Protein AF-A0AA37S013-F1 (afdb_monomer)

Radius of gyration: 41.58 Å; Cα contacts (8 Å, |Δi|>4): 153; chains: 1; bounding box: 113×50×111 Å

Foldseek 3Di:
DDDDDDDDDDDDDDDDDDDPPPPPDPDPDPPCDVVNVVVVVVVVVVVVVVVVVVVVVVVVVVVVVVCVVVVLDQLADDLVLVLQLVLQLLVDLDQLLVSLVVSCVVVVHDPVSSVSQQQAQHDLVSVVVSLVVCVVVVPPSSVLLVVVVVDDSVVLNPDRGSNSNSNSSSVSSVVSVVVVVVVVVVVVVVVVVVVVVVVVVVVVVLVVCCVPPALLVPLLSCCVVPVVDDLVNSCVVSVHDSVSSCVSNVPD

Sequence (252 aa):
MDMDMDMDMDMDMDMDMDMDMDMDMDMEEPIISHDMQLKKQFTELNNLKKQRAAVLANIRILQKEKADKEGLTRQSLSDEQLYYLISLALNEPAPATKILRACANEFQQDESWCNKVIRFSPLNEQVTRVFHKLEADSNPHLIGLLKNRLFSKQRLLACSDYRSFLNLLKKWLQLLAMVTQKDADLESLHLLNVELKEELNRKSSCLLMIKQGEPKTHAALLKKEIPSMTYKAISKAVGLSRQTVAKHIDKA

Nearest PDB structures (foldseek):
  3hug-assembly4_M  TM=5.121E-01  e=2.262E+00  Mycobacterium tuberculosis H37Rv
  8z6g-assembly3_F  TM=2.648E-01  e=6.096E-01  Pseudomonas aeruginosa
  8z6g-assembly1_B  TM=2.551E-01  e=1.437E+00  Pseudomonas aeruginosa
  7lq4-assembly1_A  TM=1.960E-01  e=1.671E+00  Rubrobacter radiotolerans
  6dg6-assembly4_D  TM=2.824E-01  e=8.391E+00  synthetic construct

Secondary structure (DSSP, 8-state):
---------------------------------HHHHHHHHHHHHHHHHHHHHHHHHHHHHHHHHHHHHTT----PPPHHHHHHHHHHHHH----HHHHHHHHHHHTT--HHHHHHHTTSPPPHHHHHHHHHHHHHTT-HHHHHHHHTT---HHHHHT-SSHHHHHHHHHHHHHHHHHHHHHHHHHHHHHHHHHHHHHHHHHHHHHHHHHHHS-HHHHHHHHHHH-TT--HHHHHHHHT--HHHHHHHHTT-

Organism: NCBI:txid1315271

Structure (mmCIF, N/CA/C/O backbone):
data_AF-A0AA37S013-F1
#
_entry.id   AF-A0AA37S013-F1
#
loop_
_atom_site.group_PDB
_atom_site.id
_atom_site.type_symbol
_atom_site.label_atom_id
_atom_site.label_alt_id
_atom_site.label_comp_id
_atom_site.label_asym_id
_atom_site.label_entity_id
_atom_site.label_seq_id
_atom_site.pdbx_PDB_ins_code
_atom_site.Cartn_x
_atom_site.Cartn_y
_atom_site.Cartn_z
_atom_site.occupancy
_atom_site.B_iso_or_equiv
_atom_site.auth_seq_id
_atom_site.auth_comp_id
_atom_site.auth_asym_id
_atom_site.auth_atom_id
_atom_site.pdbx_PDB_model_num
ATOM 1 N N . MET A 1 1 ? -38.947 32.508 50.570 1.00 44.75 1 MET A N 1
ATOM 2 C CA . MET A 1 1 ? -39.918 33.503 50.080 1.00 44.75 1 MET A CA 1
ATOM 3 C C . MET A 1 1 ? -40.170 33.171 48.634 1.00 44.75 1 MET A C 1
ATOM 5 O O . MET A 1 1 ? -39.261 32.621 48.022 1.00 44.75 1 MET A O 1
ATOM 9 N N . ASP A 1 2 ? -41.383 33.475 48.186 1.00 41.16 2 ASP A N 1
ATOM 10 C CA . ASP A 1 2 ? -41.903 33.290 46.829 1.00 41.16 2 ASP A CA 1
ATOM 11 C C . ASP A 1 2 ? -42.089 31.790 46.467 1.00 41.16 2 ASP A C 1
ATOM 13 O O . ASP A 1 2 ? -41.201 30.978 46.723 1.00 41.16 2 ASP A O 1
ATOM 17 N N . MET A 1 3 ? -43.272 31.274 46.101 1.00 46.19 3 MET A N 1
ATOM 18 C CA . MET A 1 3 ? -44.387 31.753 45.248 1.00 46.19 3 MET A CA 1
ATOM 19 C C . MET A 1 3 ? -44.026 31.843 43.761 1.00 46.19 3 MET A C 1
ATOM 21 O O . MET A 1 3 ? -42.942 32.326 43.450 1.00 46.19 3 MET A O 1
ATOM 25 N N . ASP A 1 4 ? -44.865 31.507 42.773 1.00 46.03 4 ASP A N 1
ATOM 26 C CA . ASP A 1 4 ? -46.036 30.599 42.594 1.00 46.03 4 ASP A CA 1
ATOM 27 C C . ASP A 1 4 ? -46.126 30.376 41.035 1.00 46.03 4 ASP A C 1
ATOM 29 O O . ASP A 1 4 ? -45.210 30.815 40.335 1.00 46.03 4 ASP A O 1
ATOM 33 N N . MET A 1 5 ? -47.072 29.729 40.331 1.00 51.62 5 MET A N 1
ATOM 34 C CA . MET A 1 5 ? -48.418 29.154 40.549 1.00 51.62 5 MET A CA 1
ATOM 35 C C . MET A 1 5 ? -48.587 27.896 39.657 1.00 51.62 5 MET A C 1
ATOM 37 O O . MET A 1 5 ? -47.806 27.697 38.724 1.00 51.62 5 MET A O 1
ATOM 41 N N . ASP A 1 6 ? -49.643 27.106 39.875 1.00 49.34 6 ASP A N 1
ATOM 42 C CA . ASP A 1 6 ? -50.155 26.109 38.918 1.00 49.34 6 ASP A CA 1
ATOM 43 C C . ASP A 1 6 ? -50.819 26.757 37.680 1.00 49.34 6 ASP A C 1
ATOM 45 O O . ASP A 1 6 ? -51.246 27.912 37.735 1.00 49.34 6 ASP A O 1
ATOM 49 N N . MET A 1 7 ? -51.000 25.988 36.596 1.00 55.12 7 MET A N 1
ATOM 50 C CA . MET A 1 7 ? -52.128 26.152 35.660 1.00 55.12 7 MET A CA 1
ATOM 51 C C . MET A 1 7 ? -52.539 24.801 35.054 1.00 55.12 7 MET A C 1
ATOM 53 O O . MET A 1 7 ? -51.709 24.090 34.488 1.00 55.12 7 MET A O 1
ATOM 57 N N . ASP A 1 8 ? -53.831 24.490 35.174 1.00 44.78 8 ASP A N 1
ATOM 58 C CA . ASP A 1 8 ? -54.518 23.345 34.564 1.00 44.78 8 ASP A CA 1
ATOM 59 C C . ASP A 1 8 ? -54.974 23.652 33.111 1.00 44.78 8 ASP A C 1
ATOM 61 O O . ASP A 1 8 ? -54.500 24.603 32.489 1.00 44.78 8 ASP A O 1
ATOM 65 N N . MET A 1 9 ? -55.976 22.892 32.640 1.00 53.84 9 MET A N 1
ATOM 66 C CA . MET A 1 9 ? -56.823 23.088 31.448 1.00 53.84 9 MET A CA 1
ATOM 67 C C . MET A 1 9 ? -56.279 22.572 30.094 1.00 53.84 9 MET A C 1
ATOM 69 O O . MET A 1 9 ? -55.154 22.867 29.704 1.00 53.84 9 MET A O 1
ATOM 73 N N . ASP A 1 10 ? -57.064 21.842 29.288 1.00 45.28 10 ASP A N 1
ATOM 74 C CA . ASP A 1 10 ? -58.270 21.058 29.628 1.00 45.28 10 ASP A CA 1
ATOM 75 C C . ASP A 1 10 ? -58.579 19.986 28.547 1.00 45.28 10 ASP A C 1
ATOM 77 O O . ASP A 1 10 ? -57.702 19.631 27.757 1.00 45.28 10 ASP A O 1
ATOM 81 N N . MET A 1 11 ? -59.815 19.472 28.571 1.00 51.28 11 MET A N 1
ATOM 82 C CA . MET A 1 11 ? -60.538 18.627 27.594 1.00 51.28 11 MET A CA 1
ATOM 83 C C . MET A 1 11 ? -60.271 18.969 26.096 1.00 51.28 11 MET A C 1
ATOM 85 O O . MET A 1 11 ? -59.725 20.013 25.763 1.00 51.28 11 MET A O 1
ATOM 89 N N . ASP A 1 12 ? -60.552 18.090 25.127 1.00 46.88 12 ASP A N 1
ATOM 90 C CA . ASP A 1 12 ? -61.921 17.676 24.768 1.00 46.88 12 ASP A CA 1
ATOM 91 C C . ASP A 1 12 ? -62.113 16.174 24.480 1.00 46.88 12 ASP A C 1
ATOM 93 O O . ASP A 1 12 ? -61.206 15.460 24.044 1.00 46.88 12 ASP A O 1
ATOM 97 N N . MET A 1 13 ? -63.350 15.709 24.698 1.00 54.16 13 MET A N 1
ATOM 98 C CA . MET A 1 13 ? -63.896 14.513 24.049 1.00 54.16 13 MET A CA 1
ATOM 99 C C . MET A 1 13 ? -64.674 14.945 22.806 1.00 54.16 13 MET A C 1
ATOM 101 O O . MET A 1 13 ? -65.490 15.853 22.916 1.00 54.16 13 MET A O 1
ATOM 105 N N . ASP A 1 14 ? -64.567 14.187 21.717 1.00 48.34 14 ASP A N 1
ATOM 106 C CA . ASP A 1 14 ? -65.647 14.083 20.734 1.00 48.34 14 ASP A CA 1
ATOM 107 C C . ASP A 1 14 ? -66.009 12.604 20.551 1.00 48.34 14 ASP A C 1
ATOM 109 O O . ASP A 1 14 ? -65.152 11.764 20.261 1.00 48.34 14 ASP A O 1
ATOM 113 N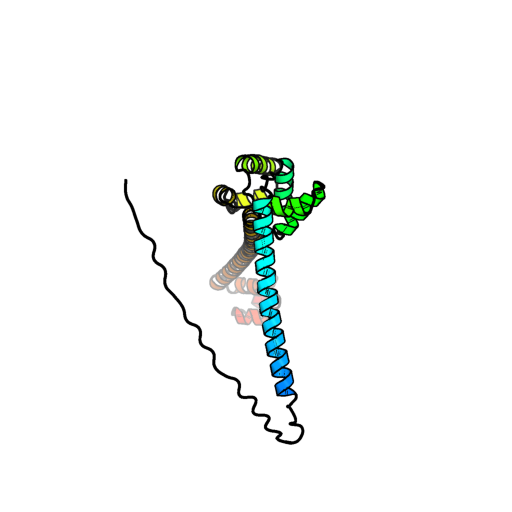 N . MET A 1 15 ? -67.290 12.287 20.754 1.00 54.53 15 MET A N 1
ATOM 114 C CA . MET A 1 15 ? -67.907 11.046 20.290 1.00 54.53 15 MET A CA 1
ATOM 115 C C . MET A 1 15 ? -68.761 11.376 19.068 1.00 54.53 15 MET A C 1
ATOM 117 O O . MET A 1 15 ? -69.756 12.079 19.209 1.00 54.53 15 MET A O 1
ATOM 121 N N . ASP A 1 16 ? -68.444 10.780 17.924 1.00 46.91 16 ASP A N 1
ATOM 122 C CA . ASP A 1 16 ? -69.399 10.555 16.837 1.00 46.91 16 ASP A CA 1
ATOM 123 C C . ASP A 1 16 ? -69.272 9.068 16.461 1.00 46.91 16 ASP A C 1
ATOM 125 O O . ASP A 1 16 ? -68.191 8.607 16.095 1.00 46.91 16 ASP A O 1
ATOM 129 N N . MET A 1 17 ? -70.247 8.233 16.833 1.00 51.69 17 MET A N 1
ATOM 130 C CA . MET A 1 17 ? -71.557 8.041 16.179 1.00 51.69 17 MET A CA 1
ATOM 131 C C . MET A 1 17 ? -71.448 7.009 15.056 1.00 51.69 17 MET A C 1
ATOM 133 O O . MET A 1 17 ? -70.937 7.283 13.970 1.00 51.69 17 MET A O 1
ATOM 137 N N . ASP A 1 18 ? -71.954 5.812 15.340 1.00 49.19 18 ASP A N 1
ATOM 138 C CA . ASP A 1 18 ? -71.942 4.683 14.419 1.00 49.19 18 ASP A CA 1
ATOM 139 C C . ASP A 1 18 ? -72.878 4.921 13.220 1.00 49.19 18 ASP A C 1
ATOM 141 O O . ASP A 1 18 ? -74.002 5.410 13.362 1.00 49.19 18 ASP A O 1
ATOM 145 N N . MET A 1 19 ? -72.446 4.493 12.033 1.00 49.50 19 MET A N 1
ATOM 146 C CA . MET A 1 19 ? -73.349 4.178 10.924 1.00 49.50 19 MET A CA 1
ATOM 147 C C . MET A 1 19 ? -72.938 2.853 10.289 1.00 49.50 19 MET A C 1
ATOM 149 O O . MET A 1 19 ? -72.320 2.816 9.223 1.00 49.50 19 MET A O 1
ATOM 153 N N . ASP A 1 20 ? -73.355 1.767 10.936 1.00 49.12 20 ASP A N 1
ATOM 154 C CA . ASP A 1 20 ? -73.472 0.456 10.304 1.00 49.12 20 ASP A CA 1
ATOM 155 C C . ASP A 1 20 ? -74.572 0.525 9.228 1.00 49.12 20 ASP A C 1
ATOM 157 O O . ASP A 1 20 ? -75.743 0.216 9.457 1.00 49.12 20 ASP A O 1
ATOM 161 N N . MET A 1 21 ? -74.208 1.000 8.034 1.00 51.25 21 MET A N 1
ATOM 162 C CA . MET A 1 21 ? -75.014 0.791 6.834 1.00 51.25 21 MET A CA 1
ATOM 163 C C . MET A 1 21 ? -74.667 -0.567 6.231 1.00 51.25 21 MET A C 1
ATOM 165 O O . MET A 1 21 ? -73.853 -0.654 5.308 1.00 51.25 21 MET A O 1
ATOM 169 N N . ASP A 1 22 ? -75.349 -1.602 6.721 1.00 52.09 22 ASP A N 1
ATOM 170 C CA . ASP A 1 22 ? -75.443 -2.911 6.072 1.00 52.09 22 ASP A CA 1
ATOM 171 C C . ASP A 1 22 ? -76.181 -2.775 4.725 1.00 52.09 22 ASP A C 1
ATOM 173 O O . ASP A 1 22 ? -77.366 -3.075 4.574 1.00 52.09 22 ASP A O 1
ATOM 177 N N . MET A 1 23 ? -75.472 -2.262 3.717 1.00 50.81 23 MET A N 1
ATOM 178 C CA . MET A 1 23 ? -75.874 -2.384 2.323 1.00 50.81 23 MET A CA 1
ATOM 179 C C . MET A 1 23 ? -75.434 -3.747 1.799 1.00 50.81 23 MET A C 1
ATOM 181 O O . MET A 1 23 ? -74.358 -3.874 1.211 1.00 50.81 23 MET A O 1
ATOM 185 N N . ASP A 1 24 ? -76.314 -4.737 1.963 1.00 50.72 24 ASP A N 1
ATOM 186 C CA . ASP A 1 24 ? -76.284 -6.004 1.226 1.00 50.72 24 ASP A CA 1
ATOM 187 C C . ASP A 1 24 ? -76.437 -5.735 -0.283 1.00 50.72 24 ASP A C 1
ATOM 189 O O . ASP A 1 24 ? -77.510 -5.848 -0.880 1.00 50.72 24 ASP A O 1
ATOM 193 N N . MET A 1 25 ? -75.337 -5.341 -0.921 1.00 46.91 25 MET A N 1
ATOM 194 C CA . MET A 1 25 ? -75.183 -5.421 -2.365 1.00 46.91 25 MET A CA 1
ATOM 195 C C . MET A 1 25 ? -74.600 -6.788 -2.714 1.00 46.91 25 MET A C 1
ATOM 197 O O . MET A 1 25 ? -73.381 -6.967 -2.721 1.00 46.91 25 MET A O 1
ATOM 201 N N . ASP A 1 26 ? -75.490 -7.718 -3.073 1.00 54.34 26 ASP A N 1
ATOM 202 C CA . ASP A 1 26 ? -75.184 -8.927 -3.850 1.00 54.34 26 ASP A CA 1
ATOM 203 C C . ASP A 1 26 ? -74.607 -8.525 -5.223 1.00 54.34 26 ASP A C 1
ATOM 205 O O . ASP A 1 26 ? -75.275 -8.529 -6.258 1.00 54.34 26 ASP A O 1
ATOM 209 N N . MET A 1 27 ? -73.341 -8.115 -5.219 1.00 50.56 27 MET A N 1
ATOM 210 C CA . MET A 1 27 ? -72.567 -7.702 -6.383 1.00 50.56 27 MET A CA 1
ATOM 211 C C . MET A 1 27 ? -71.445 -8.716 -6.584 1.00 50.56 27 MET A C 1
ATOM 213 O O . MET A 1 27 ? -70.444 -8.695 -5.870 1.00 50.56 27 MET A O 1
ATOM 217 N N . GLU A 1 28 ? -71.697 -9.609 -7.547 1.00 44.59 28 GLU A N 1
ATOM 218 C CA . GLU A 1 28 ? -70.831 -10.624 -8.167 1.00 44.59 28 GLU A CA 1
ATOM 219 C C . GLU A 1 28 ? -69.347 -10.558 -7.772 1.00 44.59 28 GLU A C 1
ATOM 221 O O . GLU A 1 28 ? -68.731 -9.508 -7.955 1.00 44.59 28 GLU A O 1
ATOM 226 N N . GLU A 1 29 ? -68.769 -11.691 -7.323 1.00 48.50 29 GLU A N 1
ATOM 227 C CA . GLU A 1 29 ? -67.353 -11.830 -6.928 1.00 48.50 29 GLU A CA 1
ATOM 228 C C . GLU A 1 29 ? -66.440 -10.939 -7.788 1.00 48.50 29 GLU A C 1
ATOM 230 O O . GLU A 1 29 ? -66.125 -11.295 -8.933 1.00 48.50 29 GLU A O 1
ATOM 235 N N . PRO A 1 30 ? -65.994 -9.772 -7.280 1.00 50.34 30 PRO A N 1
ATOM 236 C CA . PRO A 1 30 ? -65.183 -8.898 -8.092 1.00 50.34 30 PRO A CA 1
ATOM 237 C C . PRO A 1 30 ? -63.888 -9.648 -8.345 1.00 50.34 30 PRO A C 1
ATOM 239 O O . PRO A 1 30 ? -63.207 -10.054 -7.401 1.00 50.34 30 PRO A O 1
ATOM 242 N N . ILE A 1 31 ? -63.528 -9.825 -9.618 1.00 54.28 31 ILE A N 1
ATOM 243 C CA . ILE A 1 31 ? -62.226 -10.368 -9.997 1.00 54.28 31 ILE A CA 1
ATOM 244 C C . ILE A 1 31 ? -61.187 -9.331 -9.560 1.00 54.28 31 ILE A C 1
ATOM 246 O O . ILE A 1 31 ? -60.784 -8.458 -10.333 1.00 54.28 31 ILE A O 1
ATOM 250 N N . ILE A 1 32 ? -60.779 -9.402 -8.285 1.00 51.81 32 ILE A N 1
ATOM 251 C CA . ILE A 1 32 ? -59.710 -8.599 -7.704 1.00 51.81 32 ILE A CA 1
ATOM 252 C C . ILE A 1 32 ? -58.470 -9.017 -8.474 1.00 51.81 32 ILE A C 1
ATOM 254 O O . ILE A 1 32 ? -57.862 -10.051 -8.180 1.00 51.81 32 ILE A O 1
ATOM 258 N N . SER A 1 33 ? -58.156 -8.248 -9.518 1.00 63.81 33 SER A N 1
ATOM 259 C CA . SER A 1 33 ? -57.130 -8.629 -10.477 1.00 63.81 33 SER A CA 1
ATOM 260 C C . SER A 1 33 ? -55.855 -8.964 -9.718 1.00 63.81 33 SER A C 1
ATOM 262 O O . SER A 1 33 ? -55.522 -8.304 -8.728 1.00 63.81 33 SER A O 1
ATOM 264 N N . HIS A 1 34 ? -55.156 -10.025 -10.125 1.00 62.62 34 HIS A N 1
ATOM 265 C CA . HIS A 1 34 ? -53.995 -10.484 -9.363 1.00 62.62 34 HIS A CA 1
ATOM 266 C C . HIS A 1 34 ? -52.949 -9.364 -9.210 1.00 62.62 34 HIS A C 1
ATOM 268 O O . HIS A 1 34 ? -52.321 -9.271 -8.164 1.00 62.62 34 HIS A O 1
ATOM 274 N N . ASP A 1 35 ? -52.876 -8.418 -10.153 1.00 69.44 35 ASP A N 1
ATOM 275 C CA . ASP A 1 35 ? -52.152 -7.145 -10.030 1.00 69.44 35 ASP A CA 1
ATOM 276 C C . ASP A 1 35 ? -52.498 -6.318 -8.779 1.00 69.44 35 ASP A C 1
ATOM 278 O O . ASP A 1 35 ? -51.609 -5.716 -8.179 1.00 69.44 35 ASP A O 1
ATOM 282 N N . MET A 1 36 ? -53.768 -6.237 -8.375 1.00 72.56 36 MET A N 1
ATOM 283 C CA . MET A 1 36 ? -54.195 -5.513 -7.172 1.00 72.56 36 MET A CA 1
ATOM 284 C C . MET A 1 36 ? -53.757 -6.233 -5.891 1.00 72.56 36 MET A C 1
ATOM 286 O O . MET A 1 36 ? -53.281 -5.582 -4.957 1.00 72.56 36 MET A O 1
ATOM 290 N N . GLN A 1 37 ? -53.856 -7.565 -5.857 1.00 77.75 37 GLN A N 1
ATOM 291 C CA . GLN A 1 37 ? -53.361 -8.373 -4.735 1.00 77.75 37 GLN A CA 1
ATOM 292 C C . GLN A 1 37 ? -51.825 -8.331 -4.654 1.00 77.75 37 GLN A C 1
ATOM 294 O O . GLN A 1 37 ? -51.274 -8.061 -3.588 1.00 77.75 37 GLN A O 1
ATOM 299 N N . LEU A 1 38 ? -51.131 -8.472 -5.787 1.00 75.19 38 LEU A N 1
ATOM 300 C CA . LEU A 1 38 ? -49.677 -8.331 -5.905 1.00 75.19 38 LEU A CA 1
ATOM 301 C C . LEU A 1 38 ? -49.208 -6.934 -5.479 1.00 75.19 38 LEU A C 1
ATOM 303 O O . LEU A 1 38 ? -48.220 -6.824 -4.758 1.00 75.19 38 LEU A O 1
ATOM 307 N N . LYS A 1 39 ? -49.918 -5.859 -5.854 1.00 81.88 39 LYS A N 1
ATOM 308 C CA . LYS A 1 39 ? -49.609 -4.493 -5.392 1.00 81.88 39 LYS A CA 1
ATOM 309 C C . LYS A 1 39 ? -49.736 -4.359 -3.873 1.00 81.88 39 LYS A C 1
ATOM 311 O O . LYS A 1 39 ? -48.826 -3.791 -3.272 1.00 81.88 39 LYS A O 1
ATOM 316 N N . LYS A 1 40 ? -50.793 -4.909 -3.253 1.00 84.19 40 LYS A N 1
ATOM 317 C CA . LYS A 1 40 ? -50.935 -4.955 -1.782 1.00 84.19 40 LYS A CA 1
ATOM 318 C C . LYS A 1 40 ? -49.778 -5.728 -1.131 1.00 84.19 40 LYS A C 1
ATOM 320 O O . LYS A 1 40 ? -49.093 -5.186 -0.270 1.00 84.19 40 LYS A O 1
ATOM 325 N N . GLN A 1 41 ? -49.464 -6.927 -1.619 1.00 84.31 41 GLN A N 1
ATOM 326 C CA . GLN A 1 41 ? -48.334 -7.714 -1.109 1.00 84.31 41 GLN A CA 1
ATOM 327 C C . GLN A 1 41 ? -46.989 -6.984 -1.270 1.00 84.31 41 GLN A C 1
ATOM 329 O O . GLN A 1 41 ? -46.156 -7.006 -0.365 1.00 84.31 41 GLN A O 1
ATOM 334 N N . PHE A 1 42 ? -46.754 -6.277 -2.382 1.00 83.81 42 PHE A N 1
ATOM 335 C CA . PHE A 1 42 ? -45.537 -5.481 -2.571 1.00 83.81 42 PHE A CA 1
ATOM 336 C C . PHE A 1 42 ? -45.453 -4.270 -1.628 1.00 83.81 42 PHE A C 1
ATOM 338 O O . PHE A 1 42 ? -44.348 -3.936 -1.180 1.00 83.81 42 PHE A O 1
ATOM 345 N N . THR A 1 43 ? -46.568 -3.605 -1.298 1.00 84.62 43 THR A N 1
ATOM 346 C CA . THR A 1 43 ? -46.561 -2.518 -0.303 1.00 84.62 43 THR A CA 1
ATOM 347 C C . THR A 1 43 ? -46.335 -3.051 1.111 1.00 84.62 43 THR A C 1
ATOM 349 O O . THR A 1 43 ? -45.509 -2.486 1.830 1.00 84.62 43 THR A O 1
ATOM 352 N N . GLU A 1 44 ? -46.940 -4.182 1.481 1.00 89.00 44 GLU A N 1
ATOM 353 C CA . GLU A 1 44 ? -46.669 -4.888 2.743 1.00 89.00 44 GLU A CA 1
ATOM 354 C C . GLU A 1 44 ? -45.200 -5.309 2.859 1.00 89.00 44 GLU A C 1
ATOM 356 O O . GLU A 1 44 ? -44.536 -4.971 3.836 1.00 89.00 44 GLU A O 1
ATOM 361 N N . LEU A 1 45 ? -44.639 -5.957 1.836 1.00 87.56 45 LEU A N 1
ATOM 362 C CA . LEU A 1 45 ? -43.244 -6.414 1.814 1.00 87.56 45 LEU A CA 1
ATOM 363 C C . LEU A 1 45 ? -42.261 -5.227 1.909 1.00 87.56 45 LEU A C 1
ATOM 365 O O . LEU A 1 45 ? -41.220 -5.314 2.566 1.00 87.56 45 LEU A O 1
ATOM 369 N N . ASN A 1 46 ? -42.599 -4.073 1.326 1.00 86.12 46 ASN A N 1
ATOM 370 C CA . ASN A 1 46 ? -41.823 -2.841 1.495 1.00 86.12 46 ASN A CA 1
ATOM 371 C C . ASN A 1 46 ? -41.984 -2.206 2.889 1.00 86.12 46 ASN A C 1
ATOM 373 O O . ASN A 1 46 ? -41.004 -1.685 3.429 1.00 86.12 46 ASN A O 1
ATOM 377 N N . ASN A 1 47 ? -43.158 -2.294 3.516 1.00 89.38 47 ASN A N 1
ATOM 378 C CA . ASN A 1 47 ? -43.361 -1.853 4.897 1.00 89.38 47 ASN A CA 1
ATOM 379 C C . ASN A 1 47 ? -42.640 -2.771 5.901 1.00 89.38 47 ASN A C 1
ATOM 381 O O . ASN A 1 47 ? -41.935 -2.267 6.774 1.00 89.38 47 ASN A O 1
ATOM 385 N N . LEU A 1 48 ? -42.672 -4.091 5.706 1.00 88.00 48 LEU A N 1
ATOM 386 C CA . LEU A 1 48 ? -41.887 -5.073 6.464 1.00 88.00 48 LEU A CA 1
ATOM 387 C C . LEU A 1 48 ? -40.374 -4.829 6.322 1.00 88.00 48 LEU A C 1
ATOM 389 O O . LEU A 1 48 ? -39.636 -4.917 7.304 1.00 88.00 48 LEU A O 1
ATOM 393 N N . LYS A 1 49 ? -39.883 -4.440 5.133 1.00 87.12 49 LYS A N 1
ATOM 394 C CA . LYS A 1 49 ? -38.483 -4.003 4.946 1.00 87.12 49 LYS A CA 1
ATOM 395 C C . LYS A 1 49 ? -38.150 -2.745 5.761 1.00 87.12 49 LYS A C 1
ATOM 397 O O . LYS A 1 49 ? -37.089 -2.712 6.385 1.00 87.12 49 LYS A O 1
ATOM 402 N N . LYS A 1 50 ? -39.035 -1.737 5.791 1.00 86.06 50 LYS A N 1
ATOM 403 C CA . LYS A 1 50 ? -38.865 -0.526 6.624 1.00 86.06 50 LYS A CA 1
ATOM 404 C C . LYS A 1 50 ? -38.862 -0.869 8.118 1.00 86.06 50 LYS A C 1
ATOM 406 O O . LYS A 1 50 ? -37.945 -0.462 8.826 1.00 86.06 50 LYS A O 1
ATOM 411 N N . GLN A 1 51 ? -39.823 -1.670 8.580 1.00 87.12 51 GLN A N 1
ATOM 412 C CA . GLN A 1 51 ? -39.905 -2.143 9.966 1.00 87.12 51 GLN A CA 1
ATOM 413 C C . GLN A 1 51 ? -38.651 -2.933 10.362 1.00 87.12 51 GLN A C 1
ATOM 415 O O . GLN A 1 51 ? -38.038 -2.632 11.382 1.00 87.12 51 GLN A O 1
ATOM 420 N N . ARG A 1 52 ? -38.181 -3.867 9.522 1.00 89.50 52 ARG A N 1
ATOM 421 C CA . ARG A 1 52 ? -36.918 -4.595 9.739 1.00 89.50 52 ARG A CA 1
ATOM 422 C C . ARG A 1 52 ? -35.718 -3.650 9.855 1.00 89.50 52 ARG A C 1
ATOM 424 O O . ARG A 1 52 ? -34.852 -3.879 10.697 1.00 89.50 52 ARG A O 1
ATOM 431 N N . ALA A 1 53 ? -35.648 -2.599 9.036 1.00 82.38 53 ALA A N 1
ATOM 432 C CA . ALA A 1 53 ? -34.580 -1.604 9.122 1.00 82.38 53 ALA A CA 1
ATOM 433 C C . ALA A 1 53 ? -34.641 -0.799 10.436 1.00 82.38 53 ALA A C 1
ATOM 435 O O . ALA A 1 53 ? -33.602 -0.606 11.068 1.00 82.38 53 ALA A O 1
ATOM 436 N N . ALA A 1 54 ? -35.839 -0.406 10.882 1.00 84.00 54 ALA A N 1
ATOM 437 C CA . ALA A 1 54 ? -36.051 0.265 12.166 1.00 84.00 54 ALA A CA 1
ATOM 438 C C . ALA A 1 54 ? -35.701 -0.642 13.362 1.00 84.00 54 ALA A C 1
ATOM 440 O O . ALA A 1 54 ? -34.948 -0.235 14.241 1.00 84.00 54 ALA A O 1
ATOM 441 N N . VAL A 1 55 ? -36.134 -1.907 13.358 1.00 85.88 55 VAL A N 1
ATOM 442 C CA . VAL A 1 55 ? -35.770 -2.899 14.387 1.00 85.88 55 VAL A CA 1
ATOM 443 C C . VAL A 1 55 ? -34.252 -3.109 14.441 1.00 85.88 55 VAL A C 1
ATOM 445 O O . VAL A 1 55 ? -33.673 -3.121 15.524 1.00 85.88 55 VAL A O 1
ATOM 448 N N . LEU A 1 56 ? -33.569 -3.191 13.293 1.00 82.12 56 LEU A N 1
ATOM 449 C CA . LEU A 1 56 ? -32.102 -3.278 13.243 1.00 82.12 56 LEU A CA 1
ATOM 450 C C . LEU A 1 56 ? -31.395 -2.001 13.731 1.00 82.12 56 LEU A C 1
ATOM 452 O O . LEU A 1 56 ? -30.268 -2.091 14.219 1.00 82.12 56 LEU A O 1
ATOM 456 N N . ALA A 1 57 ? -32.021 -0.826 13.622 1.00 78.75 57 ALA A N 1
ATOM 457 C CA . ALA A 1 57 ? -31.521 0.403 14.236 1.00 78.75 57 ALA A CA 1
ATOM 458 C C . ALA A 1 57 ? -31.714 0.376 15.763 1.00 78.75 57 ALA A C 1
ATOM 460 O O . ALA A 1 57 ? -30.752 0.590 16.498 1.00 78.75 57 ALA A O 1
ATOM 461 N N . ASN A 1 58 ? -32.904 0.002 16.239 1.00 82.88 58 ASN A N 1
ATOM 462 C CA . ASN A 1 58 ? -33.220 -0.095 17.666 1.00 82.88 58 ASN A CA 1
ATOM 463 C C . ASN A 1 58 ? -32.341 -1.136 18.378 1.00 82.88 58 ASN A C 1
ATOM 465 O O . ASN A 1 58 ? -31.829 -0.861 19.458 1.00 82.88 58 ASN A O 1
ATOM 469 N N . ILE A 1 59 ? -32.055 -2.282 17.748 1.00 81.25 59 ILE A N 1
ATOM 470 C CA . ILE A 1 59 ? -31.096 -3.274 18.266 1.00 81.25 59 ILE A CA 1
ATOM 471 C C . ILE A 1 59 ? -29.697 -2.661 18.440 1.00 81.25 59 ILE A C 1
ATOM 473 O O . ILE A 1 59 ? -29.048 -2.922 19.448 1.00 81.25 59 ILE A O 1
ATOM 477 N N . ARG A 1 60 ? -29.227 -1.815 17.511 1.00 73.81 60 ARG A N 1
ATOM 478 C CA . ARG A 1 60 ? -27.924 -1.130 17.644 1.00 73.81 60 ARG A CA 1
ATOM 479 C C . ARG A 1 60 ? -27.926 -0.085 18.760 1.00 73.81 60 ARG A C 1
ATOM 481 O O . ARG A 1 60 ? -26.909 0.066 19.428 1.00 73.81 60 ARG A O 1
ATOM 488 N N . ILE A 1 61 ? -29.043 0.617 18.961 1.00 73.50 61 ILE A N 1
ATOM 489 C CA . ILE A 1 61 ? -29.217 1.581 20.057 1.00 73.50 61 ILE A CA 1
ATOM 490 C C . ILE A 1 61 ? -29.199 0.840 21.399 1.00 73.50 61 ILE A C 1
ATOM 492 O O . ILE A 1 61 ? -28.367 1.151 22.244 1.00 73.50 61 ILE A O 1
ATOM 496 N N . LEU A 1 62 ? -29.986 -0.229 21.548 1.00 74.38 62 LEU A N 1
ATOM 497 C CA . LEU A 1 62 ? -30.000 -1.076 22.746 1.00 74.38 62 LEU A CA 1
ATOM 498 C C . LEU A 1 62 ? -28.644 -1.757 23.008 1.00 74.38 62 LEU A C 1
ATOM 500 O O . LEU A 1 62 ? -28.230 -1.868 24.156 1.00 74.38 62 LEU A O 1
ATOM 504 N N . GLN A 1 63 ? -27.904 -2.165 21.971 1.00 72.88 63 GLN A N 1
ATOM 505 C CA . GLN A 1 63 ? -26.525 -2.670 22.098 1.00 72.88 63 GLN A CA 1
ATOM 506 C C . GLN A 1 63 ? -25.505 -1.586 22.479 1.00 72.88 63 GLN A C 1
ATOM 508 O O . GLN A 1 63 ? -24.436 -1.912 23.002 1.00 72.88 63 GLN A O 1
ATOM 513 N N . LYS A 1 64 ? -25.797 -0.311 22.202 1.00 62.38 64 LYS A N 1
ATOM 514 C CA . LYS A 1 64 ? -24.996 0.817 22.678 1.00 62.38 64 LYS A CA 1
ATOM 515 C C . LYS A 1 64 ? -25.333 1.097 24.141 1.00 62.38 64 LYS A C 1
ATOM 517 O O . LYS A 1 64 ? -24.457 0.948 24.981 1.00 62.38 64 LYS A O 1
ATOM 522 N N . GLU A 1 65 ? -26.605 1.345 24.452 1.00 67.38 65 GLU A N 1
ATOM 523 C CA . GLU A 1 65 ? -27.085 1.571 25.819 1.00 67.38 65 GLU A CA 1
ATOM 524 C C . GLU A 1 65 ? -26.711 0.447 26.781 1.00 67.38 65 GLU A C 1
ATOM 526 O O . GLU A 1 65 ? -26.358 0.725 27.919 1.00 67.38 65 GLU A O 1
ATOM 531 N N . LYS A 1 66 ? -26.785 -0.820 26.354 1.00 68.25 66 LYS A N 1
ATOM 532 C CA . LYS A 1 66 ? -26.365 -1.950 27.185 1.00 68.25 66 LYS A CA 1
ATOM 533 C C . LYS A 1 66 ? -24.872 -1.878 27.502 1.00 68.25 66 LYS A C 1
ATOM 535 O O . LYS A 1 66 ? -24.510 -2.077 28.651 1.00 68.25 66 LYS A O 1
ATOM 540 N N . ALA A 1 67 ? -24.023 -1.549 26.530 1.00 58.94 67 ALA A N 1
ATOM 541 C CA . ALA A 1 67 ? -22.585 -1.407 26.759 1.00 58.94 67 ALA A CA 1
ATOM 542 C C . ALA A 1 67 ? -22.252 -0.165 27.615 1.00 58.94 67 ALA A C 1
ATOM 544 O O . ALA A 1 67 ? -21.337 -0.206 28.437 1.00 58.94 67 ALA A O 1
ATOM 545 N N . ASP A 1 68 ? -23.026 0.913 27.464 1.00 56.56 68 ASP A N 1
ATOM 546 C CA . ASP A 1 68 ? -22.924 2.118 28.290 1.00 56.56 68 ASP A CA 1
ATOM 547 C C . ASP A 1 68 ? -23.373 1.819 29.748 1.00 56.56 68 ASP A C 1
ATOM 549 O O . ASP A 1 68 ? -22.700 2.221 30.696 1.00 56.56 68 ASP A O 1
ATOM 553 N N . LYS A 1 69 ? -24.448 1.031 29.942 1.00 60.16 69 LYS A N 1
ATOM 554 C CA . LYS A 1 69 ? -24.980 0.568 31.247 1.00 60.16 69 LYS A CA 1
ATOM 555 C C . LYS A 1 69 ? -24.124 -0.516 31.920 1.00 60.16 69 LYS A C 1
ATOM 557 O O . LYS A 1 69 ? -24.062 -0.557 33.142 1.00 60.16 69 LYS A O 1
ATOM 562 N N . GLU A 1 70 ? -23.447 -1.371 31.152 1.00 58.34 70 GLU A N 1
ATOM 563 C CA . GLU A 1 70 ? -22.480 -2.367 31.652 1.00 58.34 70 GLU A CA 1
ATOM 564 C C . GLU A 1 70 ? -21.162 -1.731 32.137 1.00 58.34 70 GLU A C 1
ATOM 566 O O . GLU A 1 70 ? -20.277 -2.444 32.607 1.00 58.34 70 GLU A O 1
ATOM 571 N N . GLY A 1 71 ? -21.014 -0.403 32.039 1.00 50.50 71 GLY A N 1
ATOM 572 C CA . GLY A 1 71 ? -19.852 0.310 32.564 1.00 50.50 71 GLY A CA 1
ATOM 573 C C . GLY A 1 71 ? -18.565 -0.027 31.815 1.00 50.50 71 GLY A C 1
ATOM 574 O O . GLY A 1 71 ? -17.555 -0.291 32.460 1.00 50.50 71 GLY A O 1
ATOM 575 N N . LEU A 1 72 ? -18.626 -0.041 30.472 1.00 55.44 72 LEU A N 1
ATOM 576 C CA . LEU A 1 72 ? -17.555 -0.316 29.494 1.00 55.44 72 LEU A CA 1
ATOM 577 C C . LEU A 1 72 ? -16.111 -0.114 30.017 1.00 55.44 72 LEU A C 1
ATOM 579 O O . LEU A 1 72 ? -15.443 0.883 29.730 1.00 55.44 72 LEU A O 1
ATOM 583 N N . THR A 1 73 ? -15.588 -1.106 30.743 1.00 56.34 73 THR A N 1
ATOM 584 C CA . THR A 1 73 ? -14.211 -1.091 31.246 1.00 56.34 73 THR A CA 1
ATOM 585 C C . THR A 1 73 ? -13.258 -1.049 30.060 1.00 56.34 73 THR A C 1
ATOM 587 O O . THR A 1 73 ? -13.334 -1.913 29.180 1.00 56.34 73 THR A O 1
ATOM 590 N N . ARG A 1 74 ? -12.377 -0.039 30.014 1.00 60.00 74 ARG A N 1
ATOM 591 C CA . ARG A 1 74 ? -11.480 0.209 28.876 1.00 60.00 74 ARG A CA 1
ATOM 592 C C . ARG A 1 74 ? -10.508 -0.953 28.693 1.00 60.00 74 ARG A C 1
ATOM 594 O O . ARG A 1 74 ? -9.447 -0.989 29.308 1.00 60.00 74 ARG A O 1
ATOM 601 N N . GLN A 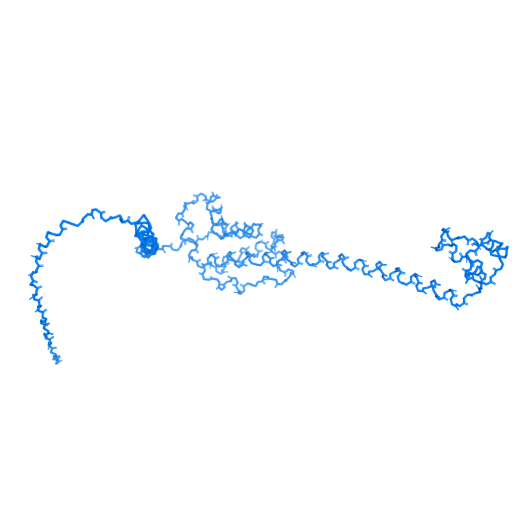1 75 ? -10.874 -1.885 27.821 1.00 69.50 75 GLN A N 1
ATOM 602 C CA . GLN A 1 75 ? -10.084 -3.073 27.528 1.00 69.50 75 GLN A CA 1
ATOM 603 C C . GLN A 1 75 ? -8.891 -2.669 26.650 1.00 69.50 75 GLN A C 1
ATOM 605 O O . GLN A 1 75 ? -9.000 -2.532 25.432 1.00 69.50 75 GLN A O 1
ATOM 610 N N . SER A 1 76 ? -7.773 -2.366 27.307 1.00 69.00 76 SER A N 1
ATOM 611 C CA . SER A 1 76 ? -6.502 -1.995 26.687 1.00 69.00 76 SER A CA 1
ATOM 612 C C . SER A 1 76 ? -5.777 -3.217 26.134 1.00 69.00 76 SER A C 1
ATOM 614 O O . SER A 1 76 ? -5.739 -4.258 26.788 1.00 69.00 76 SER A O 1
ATOM 616 N N . LEU A 1 77 ? -5.132 -3.062 24.979 1.00 84.12 77 LEU A N 1
ATOM 617 C CA . LEU A 1 77 ? -4.177 -4.047 24.475 1.00 84.12 77 LEU A CA 1
ATOM 618 C C . LEU A 1 77 ? -2.888 -4.025 25.306 1.00 84.12 77 LEU A C 1
ATOM 620 O O . LEU A 1 77 ? -2.446 -2.953 25.725 1.00 84.12 77 LEU A O 1
ATOM 624 N N . SER A 1 78 ? -2.241 -5.177 25.484 1.00 87.12 78 SER A N 1
ATOM 625 C CA . SER A 1 78 ? -0.823 -5.202 25.868 1.00 87.12 78 SER A CA 1
ATOM 626 C C . SER A 1 78 ? 0.054 -4.663 24.727 1.00 87.12 78 SER A C 1
ATOM 628 O O . SER A 1 78 ? -0.362 -4.645 23.564 1.00 87.12 78 SER A O 1
ATOM 630 N N . ASP A 1 79 ? 1.286 -4.243 25.027 1.00 87.44 79 ASP A N 1
ATOM 631 C CA . ASP A 1 79 ? 2.241 -3.814 23.991 1.00 87.44 79 ASP A CA 1
ATOM 632 C C . ASP A 1 79 ? 2.525 -4.950 22.976 1.00 87.44 79 ASP A C 1
ATOM 634 O O . ASP A 1 79 ? 2.735 -4.679 21.796 1.00 87.44 79 ASP A O 1
ATOM 638 N N . GLU A 1 80 ? 2.441 -6.218 23.396 1.00 90.62 80 GLU A N 1
ATOM 639 C CA . GLU A 1 80 ? 2.566 -7.404 22.531 1.00 90.62 80 GLU A CA 1
ATOM 640 C C . GLU A 1 80 ? 1.348 -7.599 21.617 1.00 90.62 80 GLU A C 1
ATOM 642 O O . GLU A 1 80 ? 1.503 -7.770 20.408 1.00 90.62 80 GLU A O 1
ATOM 647 N N . GLN A 1 81 ? 0.131 -7.503 22.165 1.00 91.19 81 GLN A N 1
ATOM 648 C CA . GLN A 1 81 ? -1.111 -7.565 21.387 1.00 91.19 81 GLN A CA 1
ATOM 649 C C . GLN A 1 81 ? -1.182 -6.426 20.366 1.00 91.19 81 GLN A C 1
ATOM 651 O O . GLN A 1 81 ? -1.605 -6.631 19.229 1.00 91.19 81 GLN A O 1
ATOM 656 N N . LEU A 1 82 ? -0.736 -5.226 20.748 1.00 91.81 82 LEU A N 1
ATOM 657 C CA . LEU A 1 82 ? -0.657 -4.069 19.862 1.00 91.81 82 LEU A CA 1
ATOM 658 C C . LEU A 1 82 ? 0.409 -4.255 18.770 1.00 91.81 82 LEU A C 1
ATOM 660 O O . LEU A 1 82 ? 0.153 -3.919 17.614 1.00 91.81 82 LEU A O 1
ATOM 664 N N . TYR A 1 83 ? 1.569 -4.823 19.109 1.00 93.38 83 TYR A N 1
ATOM 665 C CA . TYR A 1 83 ? 2.621 -5.175 18.152 1.00 93.38 83 TYR A CA 1
ATOM 666 C C . TYR A 1 83 ? 2.138 -6.204 17.126 1.00 93.38 83 TYR A C 1
ATOM 668 O O . TYR A 1 83 ? 2.280 -5.977 15.923 1.00 93.38 83 TYR A O 1
ATOM 676 N N . TYR A 1 84 ? 1.502 -7.288 17.570 1.00 93.94 84 TYR A N 1
ATOM 677 C CA . TYR A 1 84 ? 0.939 -8.308 16.685 1.00 93.94 84 TYR A CA 1
ATOM 678 C C . TYR A 1 84 ? -0.191 -7.735 15.813 1.00 93.94 84 TYR A C 1
ATOM 680 O O . TYR A 1 84 ? -0.196 -7.929 14.598 1.00 93.94 84 TYR A O 1
ATOM 688 N N . LEU A 1 85 ? -1.098 -6.940 16.396 1.00 93.56 85 LEU A N 1
ATOM 689 C CA . LEU A 1 85 ? -2.188 -6.285 15.667 1.00 93.56 85 LEU A CA 1
ATOM 690 C C . LEU A 1 85 ? -1.674 -5.350 14.560 1.00 93.56 85 LEU A C 1
ATOM 692 O O . LEU A 1 85 ? -2.208 -5.367 13.452 1.00 93.56 85 LEU A O 1
ATOM 696 N N . ILE A 1 86 ? -0.648 -4.539 14.842 1.00 93.00 86 ILE A N 1
ATOM 697 C CA . ILE A 1 86 ? -0.047 -3.639 13.848 1.00 93.00 86 ILE A CA 1
ATOM 698 C C . ILE A 1 86 ? 0.748 -4.437 12.806 1.00 93.00 86 ILE A C 1
ATOM 700 O O . ILE A 1 86 ? 0.652 -4.125 11.623 1.00 93.00 86 ILE A O 1
ATOM 704 N N . SER A 1 87 ? 1.453 -5.500 13.205 1.00 92.75 87 SER A N 1
ATOM 705 C CA . SER A 1 87 ? 2.155 -6.404 12.280 1.00 92.75 87 SER A CA 1
ATOM 706 C C . SER A 1 87 ? 1.192 -7.041 11.277 1.00 92.75 87 SER A C 1
ATOM 708 O O . SER A 1 87 ? 1.408 -6.945 10.070 1.00 92.75 87 SER A O 1
ATOM 710 N N . LEU A 1 88 ? 0.074 -7.607 11.750 1.00 93.19 88 LEU A N 1
ATOM 711 C CA . LEU A 1 88 ? -0.987 -8.117 10.880 1.00 93.19 88 LEU A CA 1
ATOM 712 C C . LEU A 1 88 ? -1.567 -7.021 9.981 1.00 93.19 88 LEU A C 1
ATOM 714 O O . LEU A 1 88 ? -1.764 -7.258 8.794 1.00 93.19 88 LEU A O 1
ATOM 718 N N . ALA A 1 89 ? -1.824 -5.827 10.523 1.00 92.88 89 ALA A N 1
ATOM 719 C CA . ALA A 1 89 ? -2.393 -4.719 9.759 1.00 92.88 89 ALA A CA 1
ATOM 720 C C . ALA A 1 89 ? -1.465 -4.195 8.655 1.00 92.88 89 ALA A C 1
ATOM 722 O O . ALA A 1 89 ? -1.961 -3.697 7.648 1.00 92.88 89 ALA A O 1
ATOM 723 N N . LEU A 1 90 ? -0.145 -4.284 8.856 1.00 91.88 90 LEU A N 1
ATOM 724 C CA . LEU A 1 90 ? 0.886 -3.923 7.883 1.00 91.88 90 LEU A CA 1
ATOM 725 C C . LEU A 1 90 ? 1.078 -5.004 6.809 1.00 91.88 90 LEU A C 1
ATOM 727 O O . LEU A 1 90 ? 1.300 -4.660 5.651 1.00 91.88 90 LEU A O 1
ATOM 731 N N . ASN A 1 91 ? 0.955 -6.281 7.181 1.00 89.31 91 ASN A N 1
ATOM 732 C CA . ASN A 1 91 ? 1.170 -7.416 6.280 1.00 89.31 91 ASN A CA 1
ATOM 733 C C . ASN A 1 91 ? -0.080 -7.769 5.442 1.00 89.31 91 ASN A C 1
ATOM 735 O O . ASN A 1 91 ? 0.046 -8.073 4.258 1.00 89.31 91 ASN A O 1
ATOM 739 N N . GLU A 1 92 ? -1.293 -7.726 6.017 1.00 87.69 92 GLU A N 1
ATOM 740 C CA . GLU A 1 92 ? -2.551 -7.989 5.299 1.00 87.69 92 GLU A CA 1
ATOM 741 C C . GLU A 1 92 ? -3.469 -6.744 5.304 1.00 87.69 92 GLU A C 1
ATOM 743 O O . GLU A 1 92 ? -4.010 -6.383 6.353 1.00 87.69 92 GLU A O 1
ATOM 748 N N . PRO A 1 93 ? -3.748 -6.106 4.144 1.00 84.06 93 PRO A N 1
ATOM 749 C CA . PRO A 1 93 ? -4.628 -4.935 4.043 1.00 84.06 93 PRO A CA 1
ATOM 750 C C . PRO A 1 93 ? -6.123 -5.310 4.154 1.00 84.06 93 PRO A C 1
ATOM 752 O O . PRO A 1 93 ? -6.946 -5.023 3.278 1.00 84.06 93 PRO A O 1
ATOM 755 N N . ALA A 1 94 ? -6.501 -5.952 5.255 1.00 88.69 94 ALA A N 1
ATOM 756 C CA . ALA A 1 94 ? -7.831 -6.469 5.555 1.00 88.69 94 ALA A CA 1
ATOM 757 C C . ALA A 1 94 ? -8.771 -5.421 6.199 1.00 88.69 94 ALA A C 1
ATOM 759 O O . ALA A 1 94 ? -8.341 -4.332 6.583 1.00 88.69 94 ALA A O 1
ATOM 760 N N . PRO A 1 95 ? -10.086 -5.690 6.322 1.00 89.56 95 PRO A N 1
ATOM 761 C CA . PRO A 1 95 ? -10.973 -4.876 7.154 1.00 89.56 95 PRO A CA 1
ATOM 762 C C . PRO A 1 95 ? -10.545 -4.923 8.628 1.00 89.56 95 PRO A C 1
ATOM 764 O O . PRO A 1 95 ? -10.219 -5.996 9.133 1.00 89.56 95 PRO A O 1
ATOM 767 N N . ALA A 1 96 ? -10.637 -3.795 9.342 1.00 89.00 96 ALA A N 1
ATOM 768 C CA . ALA A 1 96 ? -10.245 -3.682 10.755 1.00 89.00 96 ALA A CA 1
ATOM 769 C C . ALA A 1 96 ? -10.830 -4.785 11.666 1.00 89.00 96 ALA A C 1
ATOM 771 O O . ALA A 1 96 ? -10.153 -5.270 12.567 1.00 89.00 96 ALA A O 1
ATOM 772 N N . THR A 1 97 ? -12.063 -5.230 11.401 1.00 88.88 97 THR A N 1
ATOM 773 C CA . THR A 1 97 ? -12.721 -6.330 12.126 1.00 88.88 97 THR A CA 1
ATOM 774 C C . THR A 1 97 ? -12.096 -7.704 11.869 1.00 88.88 97 THR A C 1
ATOM 776 O O . THR A 1 97 ? -12.060 -8.514 12.789 1.00 88.88 97 THR A O 1
ATOM 779 N N . LYS A 1 98 ? -11.568 -7.980 10.664 1.00 91.44 98 LYS A N 1
ATOM 780 C CA . LYS A 1 98 ? -10.830 -9.227 10.382 1.00 91.44 98 LYS A CA 1
ATOM 781 C C . LYS A 1 98 ? -9.499 -9.233 11.138 1.00 91.44 98 LYS A C 1
ATOM 783 O O . LYS A 1 98 ? -9.179 -10.225 11.778 1.00 91.44 98 LYS A O 1
ATOM 788 N N . ILE A 1 99 ? -8.773 -8.111 11.107 1.00 92.44 99 ILE A N 1
ATOM 789 C CA . IL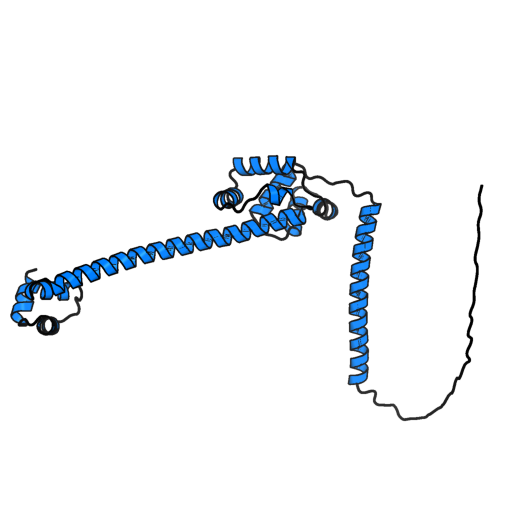E A 1 99 ? -7.469 -7.953 11.775 1.00 92.44 99 ILE A CA 1
ATOM 790 C C . ILE A 1 99 ? -7.626 -8.111 13.299 1.00 92.44 99 ILE A C 1
ATOM 792 O O . ILE A 1 99 ? -6.895 -8.874 13.924 1.00 92.44 99 ILE A O 1
ATOM 796 N N . LEU A 1 100 ? -8.632 -7.458 13.895 1.00 90.75 100 LEU A N 1
ATOM 797 C CA . LEU A 1 100 ? -8.925 -7.587 15.328 1.00 90.75 100 LEU A CA 1
ATOM 798 C C . LEU A 1 100 ? -9.409 -8.987 15.728 1.00 90.75 100 LEU A C 1
ATOM 800 O O . LEU A 1 100 ? -9.058 -9.433 16.816 1.00 90.75 100 LEU A O 1
ATOM 804 N N . ARG A 1 101 ? -10.162 -9.698 14.873 1.00 91.31 101 ARG A N 1
ATOM 805 C CA . ARG A 1 101 ? -10.549 -11.096 15.139 1.00 91.31 101 ARG A CA 1
ATOM 806 C C . ARG A 1 101 ? -9.356 -12.053 15.025 1.00 91.31 101 ARG A C 1
ATOM 808 O O . ARG A 1 101 ? -9.241 -12.956 15.838 1.00 91.31 101 ARG A O 1
ATOM 815 N N . ALA A 1 102 ? -8.440 -11.836 14.080 1.00 92.00 102 ALA A N 1
ATOM 816 C CA . ALA A 1 102 ? -7.196 -12.608 14.001 1.00 92.00 102 ALA A CA 1
ATOM 817 C C . ALA A 1 102 ? -6.325 -12.415 15.260 1.00 92.00 102 ALA A C 1
ATOM 819 O O . ALA A 1 102 ? -5.866 -13.393 15.839 1.00 92.00 102 ALA A O 1
ATOM 820 N N . CYS A 1 103 ? -6.190 -11.174 15.744 1.00 92.50 103 CYS A N 1
ATOM 821 C CA . CYS A 1 103 ? -5.525 -10.879 17.019 1.00 92.50 103 CYS A CA 1
ATOM 822 C C . CYS A 1 103 ? -6.239 -11.527 18.220 1.00 92.50 103 CYS A C 1
ATOM 824 O O . CYS A 1 103 ? -5.588 -12.148 19.053 1.00 92.50 103 CYS A O 1
ATOM 826 N N . ALA A 1 104 ? -7.573 -11.470 18.290 1.00 91.50 104 ALA A N 1
ATOM 827 C CA . ALA A 1 104 ? -8.315 -12.149 19.354 1.00 91.50 104 ALA A CA 1
ATOM 828 C C . ALA A 1 104 ? -8.085 -13.669 19.353 1.00 91.50 104 ALA A C 1
ATOM 830 O O . ALA A 1 104 ? -7.832 -14.236 20.412 1.00 91.50 104 ALA A O 1
ATOM 831 N N . ASN A 1 105 ? -8.097 -14.309 18.180 1.00 92.31 105 ASN A N 1
ATOM 832 C CA . ASN A 1 105 ? -7.840 -15.743 18.049 1.00 92.31 105 ASN A CA 1
ATOM 833 C C . ASN A 1 105 ? -6.430 -16.129 18.538 1.00 92.31 105 ASN A C 1
ATOM 835 O O . ASN A 1 105 ? -6.302 -17.100 19.277 1.00 92.31 105 ASN A O 1
ATOM 839 N N . GLU A 1 106 ? -5.394 -15.369 18.157 1.00 93.25 106 GLU A N 1
ATOM 840 C CA . GLU A 1 106 ? -4.002 -15.600 18.587 1.00 93.25 106 GLU A CA 1
ATOM 841 C C . GLU A 1 106 ? -3.867 -15.538 20.119 1.00 93.25 106 GLU A C 1
ATOM 843 O O . GLU A 1 106 ? -3.303 -16.433 20.743 1.00 93.25 106 GLU A O 1
ATOM 848 N N . PHE A 1 107 ? -4.458 -14.514 20.743 1.00 92.31 107 PHE A N 1
ATOM 849 C CA . PHE A 1 107 ? -4.403 -14.297 22.193 1.00 92.31 107 PHE A CA 1
ATOM 850 C C . PHE A 1 107 ? -5.560 -14.957 22.969 1.00 92.31 107 PHE A C 1
ATOM 852 O O . PHE A 1 107 ? -5.803 -14.592 24.121 1.00 92.31 107 PHE A O 1
ATOM 859 N N . GLN A 1 108 ? -6.275 -15.913 22.364 1.00 90.75 108 GLN A N 1
ATOM 860 C CA . GLN A 1 108 ? -7.364 -16.694 22.980 1.00 90.75 108 GLN A CA 1
ATOM 861 C C . GLN A 1 108 ? -8.474 -15.834 23.632 1.00 90.75 108 GLN A C 1
ATOM 863 O O . GLN A 1 108 ? -9.044 -16.190 24.662 1.00 90.75 108 GLN A O 1
ATOM 868 N N . GLN A 1 109 ? -8.769 -14.676 23.039 1.00 88.50 109 GLN A N 1
ATOM 869 C CA . GLN A 1 109 ? -9.798 -13.738 23.493 1.00 88.50 109 GLN A CA 1
ATOM 870 C C . GLN A 1 109 ? -11.163 -14.040 22.856 1.00 88.50 109 GLN A C 1
ATOM 872 O O . GLN A 1 109 ? -11.255 -14.613 21.770 1.00 88.50 109 GLN A O 1
ATOM 877 N N . ASP A 1 110 ? -12.240 -13.620 23.520 1.00 84.75 110 ASP A N 1
ATOM 878 C CA . ASP A 1 110 ? -13.611 -13.847 23.064 1.00 84.75 110 ASP A CA 1
ATOM 879 C C . ASP A 1 110 ? -14.088 -12.802 22.031 1.00 84.75 110 ASP A C 1
ATOM 881 O O . ASP A 1 110 ? -13.478 -11.750 21.831 1.00 84.75 110 ASP A O 1
ATOM 885 N N . GLU A 1 111 ? -15.233 -13.035 21.382 1.00 79.62 111 GLU A N 1
ATOM 886 C CA . GLU A 1 111 ? -15.753 -12.056 20.416 1.00 79.62 111 GLU A CA 1
ATOM 887 C C . GLU A 1 111 ? -16.286 -10.766 21.088 1.00 79.62 111 GLU A C 1
ATOM 889 O O . GLU A 1 111 ? -16.364 -9.720 20.432 1.00 79.62 111 GLU A O 1
ATOM 894 N N . SER A 1 112 ? -16.583 -10.758 22.399 1.00 81.38 112 SER A N 1
ATOM 895 C CA . SER A 1 112 ? -16.889 -9.502 23.103 1.00 81.38 112 SER A CA 1
ATOM 896 C C . SER A 1 112 ? -15.650 -8.612 23.255 1.00 81.38 112 SER A C 1
ATOM 898 O O . SER A 1 112 ? -15.785 -7.397 23.093 1.00 81.38 112 SER A O 1
ATOM 900 N N . TRP A 1 113 ? -14.450 -9.177 23.454 1.00 84.69 113 TRP A N 1
ATOM 901 C CA . TRP A 1 113 ? -13.176 -8.446 23.461 1.00 84.69 113 TRP A CA 1
ATOM 902 C C . TRP A 1 113 ? -12.984 -7.630 22.178 1.00 84.69 113 TRP A C 1
ATOM 904 O O . TRP A 1 113 ? -12.779 -6.418 22.252 1.00 84.69 113 TRP A O 1
ATOM 914 N N . CYS A 1 114 ? -13.174 -8.234 20.994 1.00 84.31 114 CYS A N 1
ATOM 915 C CA . CYS A 1 114 ? -13.103 -7.505 19.718 1.00 84.31 114 CYS A CA 1
ATOM 916 C C . CYS A 1 114 ? -14.057 -6.303 19.692 1.00 84.31 114 CYS A C 1
ATOM 918 O O . CYS A 1 114 ? -13.684 -5.212 19.258 1.00 84.31 114 CYS A O 1
ATOM 920 N N . ASN A 1 115 ? -15.293 -6.505 20.158 1.00 80.75 115 ASN A N 1
ATOM 921 C CA . ASN A 1 115 ? -16.355 -5.499 20.149 1.00 80.75 115 ASN A CA 1
ATOM 922 C C . ASN A 1 115 ? -16.166 -4.384 21.191 1.00 80.75 115 ASN A C 1
ATOM 924 O O . ASN A 1 115 ? -16.747 -3.309 21.018 1.00 80.75 115 ASN A O 1
ATOM 928 N N . LYS A 1 116 ? -15.361 -4.625 22.233 1.00 81.81 116 LYS A N 1
ATOM 929 C CA . LYS A 1 116 ? -14.920 -3.638 23.228 1.00 81.81 116 LYS A CA 1
ATOM 930 C C . LYS A 1 116 ? -13.704 -2.868 22.705 1.00 81.81 116 LYS A C 1
ATOM 932 O O . LYS A 1 116 ? -13.809 -1.664 22.477 1.00 81.81 116 LYS A O 1
ATOM 937 N N . VAL A 1 117 ? -12.598 -3.562 22.410 1.00 84.50 117 VAL A N 1
ATOM 938 C CA . VAL A 1 117 ? -11.326 -2.981 21.929 1.00 84.50 117 VAL A CA 1
ATOM 939 C C . VAL A 1 117 ? -11.534 -2.050 20.732 1.00 84.50 117 VAL A C 1
ATOM 941 O O . VAL A 1 117 ? -11.026 -0.931 20.735 1.00 84.50 117 VAL A O 1
ATOM 944 N N . ILE A 1 118 ? -12.322 -2.461 19.727 1.00 84.69 118 ILE A N 1
ATOM 945 C CA . ILE A 1 118 ? -12.495 -1.699 18.475 1.00 84.69 118 ILE A CA 1
ATOM 946 C C . ILE A 1 118 ? -13.045 -0.274 18.668 1.00 84.69 118 ILE A C 1
ATOM 948 O O . ILE A 1 118 ? -12.881 0.553 17.771 1.00 84.69 118 ILE A O 1
ATOM 952 N N . ARG A 1 119 ? -13.698 0.008 19.808 1.00 79.44 119 ARG A N 1
ATOM 953 C CA . ARG A 1 119 ? -14.347 1.292 20.129 1.00 79.44 119 ARG A CA 1
ATOM 954 C C . ARG A 1 119 ? -13.425 2.299 20.820 1.00 79.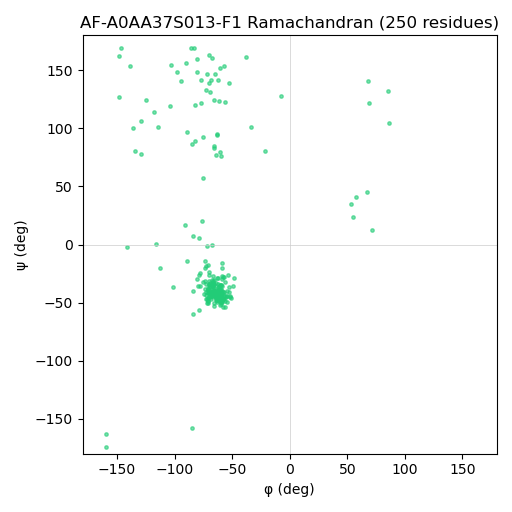44 119 ARG A C 1
ATOM 956 O O . ARG A 1 119 ? -13.792 3.465 20.920 1.00 79.44 119 ARG A O 1
ATOM 963 N N . PHE A 1 120 ? -12.270 1.871 21.330 1.00 80.38 120 PHE A N 1
ATOM 964 C CA . PHE A 1 120 ? -11.378 2.726 22.114 1.00 80.38 120 PHE A CA 1
ATOM 965 C C . PHE A 1 120 ? -10.237 3.303 21.269 1.00 80.38 120 PHE A C 1
ATOM 967 O O . PHE A 1 120 ? -9.744 2.656 20.344 1.00 80.38 120 PHE A O 1
ATOM 974 N N . SER A 1 121 ? -9.783 4.512 21.613 1.00 78.81 121 SER A N 1
ATOM 975 C CA . SER A 1 121 ? -8.553 5.085 21.052 1.00 78.81 121 SER A CA 1
ATOM 976 C C . SER A 1 121 ? -7.319 4.327 21.581 1.00 78.81 121 SER A C 1
ATOM 978 O O . SER A 1 121 ? -7.284 4.007 22.782 1.00 78.81 121 SER A O 1
ATOM 980 N N . PRO A 1 122 ? -6.306 4.049 20.736 1.00 82.00 122 PRO A N 1
ATOM 981 C CA . PRO A 1 122 ? -5.016 3.516 21.175 1.00 82.00 122 PRO A CA 1
ATOM 982 C C . PRO A 1 122 ? -4.330 4.417 22.214 1.00 82.00 122 PRO A C 1
ATOM 984 O O . PRO A 1 122 ? -4.525 5.630 22.226 1.00 82.00 122 PRO A O 1
ATOM 987 N N . LEU A 1 123 ? -3.472 3.857 23.072 1.00 82.50 123 LEU A N 1
ATOM 988 C CA . LEU A 1 123 ? -2.619 4.676 23.941 1.00 82.50 123 LEU A CA 1
ATOM 989 C C . LEU A 1 123 ? -1.376 5.148 23.170 1.00 82.50 123 LEU A C 1
ATOM 991 O O . LEU A 1 123 ? -0.569 4.340 22.710 1.00 82.50 123 LEU A O 1
ATOM 995 N N . ASN A 1 124 ? -1.210 6.470 23.055 1.00 84.06 124 ASN A N 1
ATOM 996 C CA . ASN A 1 124 ? -0.177 7.111 22.227 1.00 84.06 124 ASN A CA 1
ATOM 997 C C . ASN A 1 124 ? 1.261 6.675 22.561 1.00 84.06 124 ASN A C 1
ATOM 999 O O . ASN A 1 124 ? 2.118 6.603 21.674 1.00 84.06 124 ASN A O 1
ATOM 1003 N N . GLU A 1 125 ? 1.519 6.363 23.830 1.00 85.00 125 GLU A N 1
ATOM 1004 C CA . GLU A 1 125 ? 2.798 5.837 24.308 1.00 85.00 125 GLU A CA 1
ATOM 1005 C C . GLU A 1 125 ? 3.035 4.395 23.854 1.00 85.00 125 GLU A C 1
ATOM 1007 O O . GLU A 1 125 ? 4.092 4.115 23.292 1.00 85.00 125 GLU A O 1
ATOM 1012 N N . GLN A 1 126 ? 2.049 3.501 24.020 1.00 86.69 126 GLN A N 1
ATOM 1013 C CA . GLN A 1 126 ? 2.138 2.112 23.550 1.00 86.69 126 GLN A CA 1
ATOM 1014 C C . GLN A 1 126 ? 2.362 2.074 22.038 1.00 86.69 126 GLN A C 1
ATOM 1016 O O . GLN A 1 126 ? 3.289 1.423 21.566 1.00 86.69 126 GLN A O 1
ATOM 1021 N N . VAL A 1 127 ? 1.573 2.844 21.275 1.00 88.19 127 VAL A N 1
ATOM 1022 C CA . VAL A 1 127 ? 1.747 2.983 19.820 1.00 88.19 127 VAL A CA 1
ATOM 1023 C C . VAL A 1 127 ? 3.160 3.474 19.501 1.00 88.19 127 VAL A C 1
ATOM 1025 O O . VAL A 1 127 ? 3.820 2.917 18.630 1.00 88.19 127 VAL A O 1
ATOM 1028 N N . THR A 1 128 ? 3.667 4.472 20.229 1.00 88.06 128 THR A N 1
ATOM 1029 C CA . THR A 1 128 ? 5.035 4.973 20.038 1.00 88.06 128 THR A CA 1
ATOM 1030 C C . THR A 1 128 ? 6.097 3.903 20.311 1.00 88.06 128 THR A C 1
ATOM 1032 O O . THR A 1 128 ? 7.016 3.773 19.507 1.00 88.06 128 THR A O 1
ATOM 1035 N N . ARG A 1 129 ? 5.991 3.126 21.396 1.00 90.12 129 ARG A N 1
ATOM 1036 C CA . ARG A 1 129 ? 6.941 2.039 21.700 1.00 90.12 129 ARG A CA 1
ATOM 1037 C C . ARG A 1 129 ? 6.891 0.936 20.642 1.00 90.12 129 ARG A C 1
ATOM 1039 O O . ARG A 1 129 ? 7.932 0.523 20.140 1.00 90.12 129 ARG A O 1
ATOM 1046 N N . VAL A 1 130 ? 5.688 0.520 20.254 1.00 91.75 130 VAL A N 1
ATOM 1047 C CA . VAL A 1 130 ? 5.470 -0.538 19.262 1.00 91.75 130 VAL A CA 1
ATOM 1048 C C . VAL A 1 130 ? 5.985 -0.149 17.875 1.00 91.75 130 VAL A C 1
ATOM 1050 O O . VAL A 1 130 ? 6.625 -0.977 17.233 1.00 91.75 130 VAL A O 1
ATOM 1053 N N . PHE A 1 131 ? 5.792 1.095 17.418 1.00 90.69 131 PHE A N 1
ATOM 1054 C CA . PHE A 1 131 ? 6.349 1.526 16.128 1.00 90.69 131 PHE A CA 1
ATOM 1055 C C . PHE A 1 131 ? 7.882 1.585 16.126 1.00 90.69 131 PHE A C 1
ATOM 1057 O O . PHE A 1 131 ? 8.471 1.104 15.165 1.00 90.69 131 PHE A O 1
ATOM 1064 N N . HIS A 1 132 ? 8.534 2.065 17.195 1.00 90.81 132 HIS A N 1
ATOM 1065 C CA . HIS A 1 132 ? 10.001 1.985 17.284 1.00 90.81 132 HIS A CA 1
ATOM 1066 C C . HIS A 1 132 ? 10.497 0.530 17.294 1.00 90.81 132 HIS A C 1
ATOM 1068 O O . HIS A 1 132 ? 11.521 0.233 16.685 1.00 90.81 132 HIS A O 1
ATOM 1074 N N . LYS A 1 133 ? 9.766 -0.393 17.941 1.00 92.69 133 LYS A N 1
ATOM 1075 C CA . LYS A 1 133 ? 10.104 -1.822 17.901 1.00 92.69 133 LYS A CA 1
ATOM 1076 C C . LYS A 1 133 ? 9.978 -2.385 16.478 1.00 92.69 133 LYS A C 1
ATOM 1078 O O . LYS A 1 133 ? 10.917 -3.000 16.000 1.00 92.69 133 LYS A O 1
ATOM 1083 N N . LEU A 1 134 ? 8.877 -2.114 15.773 1.00 92.00 134 LEU A N 1
ATOM 1084 C CA . LEU A 1 134 ? 8.675 -2.541 14.377 1.00 92.00 134 LEU A CA 1
ATOM 1085 C C . LEU A 1 134 ? 9.694 -1.939 13.393 1.00 92.00 134 LEU A C 1
ATOM 1087 O O . LEU A 1 134 ? 9.981 -2.543 12.360 1.00 92.00 134 LEU A O 1
ATOM 1091 N N . GLU A 1 135 ? 10.215 -0.749 13.693 1.00 90.88 135 GLU A N 1
ATOM 1092 C CA . GLU A 1 135 ? 11.280 -0.093 12.931 1.00 90.88 135 GLU A CA 1
ATOM 1093 C C . GLU A 1 135 ? 12.645 -0.754 13.194 1.00 90.88 135 GLU A C 1
ATOM 1095 O O . GLU A 1 135 ? 13.361 -1.055 12.242 1.00 90.88 135 GLU A O 1
ATOM 1100 N N . ALA A 1 136 ? 12.964 -1.083 14.453 1.00 91.56 136 ALA A N 1
ATOM 1101 C CA . ALA A 1 136 ? 14.161 -1.847 14.820 1.00 91.56 136 ALA A CA 1
ATOM 1102 C C . ALA A 1 136 ? 14.136 -3.286 14.264 1.00 91.56 136 ALA A C 1
ATOM 1104 O O . ALA A 1 136 ? 15.106 -3.732 13.651 1.00 91.56 136 ALA A O 1
ATOM 1105 N N . ASP A 1 137 ? 12.990 -3.967 14.370 1.00 91.88 137 ASP A N 1
ATOM 1106 C CA . ASP A 1 137 ? 12.713 -5.283 13.771 1.00 91.88 137 ASP A CA 1
ATOM 1107 C C . ASP A 1 137 ? 12.659 -5.234 12.225 1.00 91.88 137 ASP A C 1
ATOM 1109 O O . ASP A 1 137 ? 12.442 -6.251 11.567 1.00 91.88 137 ASP A O 1
ATOM 1113 N N . SER A 1 138 ? 12.860 -4.053 11.627 1.00 89.19 138 SER A N 1
ATOM 1114 C CA . SER A 1 138 ? 12.972 -3.823 10.185 1.00 89.19 138 SER A CA 1
ATOM 1115 C C . SER A 1 138 ? 11.761 -4.288 9.362 1.00 89.19 138 SER A C 1
ATOM 1117 O O . SER A 1 138 ? 11.914 -4.823 8.262 1.00 89.19 138 SER A O 1
ATOM 1119 N N . ASN A 1 139 ? 10.538 -4.059 9.862 1.00 90.50 139 ASN A N 1
ATOM 1120 C CA . ASN A 1 139 ? 9.314 -4.437 9.150 1.00 90.50 139 ASN A CA 1
ATOM 1121 C C . ASN A 1 139 ? 9.272 -3.798 7.736 1.00 90.50 139 ASN A C 1
ATOM 1123 O O . ASN A 1 139 ? 9.307 -2.567 7.614 1.00 90.50 139 ASN A O 1
ATOM 1127 N N . PRO A 1 140 ? 9.156 -4.595 6.654 1.00 89.12 140 PRO A N 1
ATOM 1128 C CA . PRO A 1 140 ? 9.362 -4.105 5.290 1.00 89.12 140 PRO A CA 1
ATOM 1129 C C . PRO A 1 140 ? 8.277 -3.122 4.840 1.00 89.12 140 PRO A C 1
ATOM 1131 O O . PRO A 1 140 ? 8.568 -2.165 4.121 1.00 89.12 140 PRO A O 1
ATOM 1134 N N . HIS A 1 141 ? 7.036 -3.309 5.295 1.00 91.31 141 HIS A N 1
ATOM 1135 C CA . HIS A 1 141 ? 5.926 -2.418 4.971 1.00 91.31 141 HIS A CA 1
ATOM 1136 C C . HIS A 1 141 ? 6.055 -1.079 5.706 1.00 91.31 141 HIS A C 1
ATOM 1138 O O . HIS A 1 141 ? 5.867 -0.032 5.089 1.00 91.31 141 HIS A O 1
ATOM 1144 N N . LEU A 1 142 ? 6.456 -1.082 6.984 1.00 91.88 142 LEU A N 1
ATOM 1145 C CA . LEU A 1 142 ? 6.754 0.148 7.725 1.00 91.88 142 LEU A CA 1
ATOM 1146 C C . LEU A 1 142 ? 7.914 0.924 7.084 1.00 91.88 142 LEU A C 1
ATOM 1148 O O . LEU A 1 142 ? 7.774 2.118 6.819 1.00 91.88 142 LEU A O 1
ATOM 1152 N N . ILE A 1 143 ? 9.016 0.245 6.747 1.00 92.62 143 ILE A N 1
ATOM 1153 C CA . ILE A 1 143 ? 10.147 0.850 6.025 1.00 92.62 143 ILE A CA 1
ATOM 1154 C C . ILE A 1 143 ? 9.689 1.435 4.679 1.00 92.62 143 ILE A C 1
ATOM 1156 O O . ILE A 1 143 ? 10.075 2.552 4.335 1.00 92.62 143 ILE A O 1
ATOM 1160 N N . GLY A 1 144 ? 8.838 0.727 3.929 1.00 91.31 144 GLY A N 1
ATOM 1161 C CA . GLY A 1 144 ? 8.258 1.223 2.678 1.00 91.31 144 GLY A CA 1
ATOM 1162 C C . GLY A 1 144 ? 7.419 2.493 2.863 1.00 91.31 144 GLY A C 1
ATOM 1163 O O . GLY A 1 144 ? 7.567 3.445 2.094 1.00 91.31 144 GLY A O 1
ATOM 1164 N N . LEU A 1 145 ? 6.591 2.549 3.912 1.00 93.00 145 LEU A N 1
ATOM 1165 C CA . LEU A 1 145 ? 5.781 3.724 4.258 1.00 93.00 145 LEU A CA 1
ATOM 1166 C C . LEU A 1 145 ? 6.619 4.930 4.706 1.00 93.00 145 LEU A C 1
ATOM 1168 O O . LEU A 1 145 ? 6.252 6.067 4.400 1.00 93.00 145 LEU A O 1
ATOM 1172 N N . LEU A 1 146 ? 7.729 4.692 5.411 1.00 92.12 146 LEU A N 1
ATOM 1173 C CA .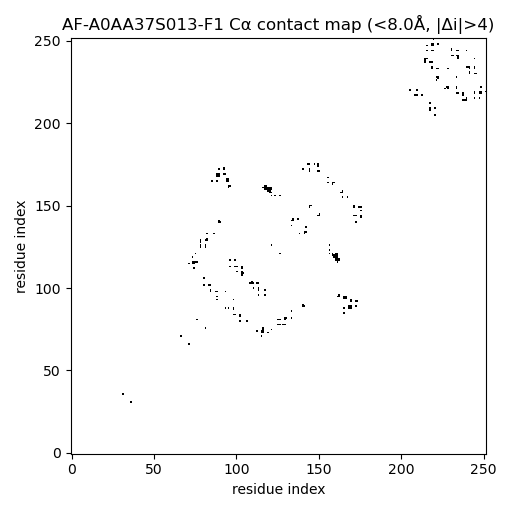 LEU A 1 146 ? 8.668 5.730 5.844 1.00 92.12 146 LEU A CA 1
ATOM 1174 C C . LEU A 1 146 ? 9.471 6.285 4.658 1.00 92.12 146 LEU A C 1
ATOM 1176 O O . LEU A 1 146 ? 9.475 7.498 4.445 1.00 92.12 146 LEU A O 1
ATOM 1180 N N . LYS A 1 147 ? 10.069 5.411 3.831 1.00 92.62 147 LYS A N 1
ATOM 1181 C CA . LYS A 1 147 ? 10.823 5.797 2.620 1.00 92.62 147 LYS A CA 1
ATOM 1182 C C . LYS A 1 147 ? 9.988 6.665 1.675 1.00 92.62 147 LYS A C 1
ATOM 1184 O O . LYS A 1 147 ? 10.456 7.708 1.229 1.00 92.62 147 LYS A O 1
ATOM 1189 N N . ASN A 1 148 ? 8.732 6.282 1.444 1.00 91.19 148 ASN A N 1
ATOM 1190 C CA . ASN A 1 148 ? 7.807 7.000 0.560 1.00 91.19 148 ASN A CA 1
ATOM 1191 C C . ASN A 1 148 ? 7.073 8.178 1.231 1.00 91.19 148 ASN A C 1
ATOM 1193 O O . ASN A 1 148 ? 6.176 8.763 0.628 1.00 91.19 148 ASN A O 1
ATOM 1197 N N . ARG A 1 149 ? 7.426 8.541 2.476 1.00 91.50 149 ARG A N 1
ATOM 1198 C CA . ARG A 1 149 ? 6.813 9.644 3.250 1.00 91.50 149 ARG A CA 1
ATOM 1199 C C . ARG A 1 149 ? 5.283 9.539 3.407 1.00 91.50 149 ARG A C 1
ATOM 1201 O O . ARG A 1 149 ? 4.608 10.540 3.642 1.00 91.50 149 ARG A O 1
ATOM 1208 N N . LEU A 1 150 ? 4.732 8.328 3.301 1.00 91.12 150 LEU A N 1
ATOM 1209 C CA . LEU A 1 150 ? 3.298 8.048 3.437 1.00 91.12 150 LEU A CA 1
ATOM 1210 C C . LEU A 1 150 ? 2.866 7.973 4.909 1.00 91.12 150 LEU A C 1
ATOM 1212 O O . LEU A 1 150 ? 1.723 8.294 5.241 1.00 91.12 150 LEU A O 1
ATOM 1216 N N . PHE A 1 151 ? 3.776 7.564 5.798 1.00 91.62 151 PHE A N 1
ATOM 1217 C CA . PHE A 1 151 ? 3.526 7.484 7.234 1.00 91.62 151 PHE A CA 1
ATOM 1218 C C . PHE A 1 151 ? 3.458 8.872 7.891 1.00 91.62 151 PHE A C 1
ATOM 1220 O O . PHE A 1 151 ? 4.343 9.705 7.712 1.00 91.62 151 PHE A O 1
ATOM 1227 N N . SER A 1 152 ? 2.442 9.108 8.726 1.00 89.56 152 SER A N 1
ATOM 1228 C CA . SER A 1 152 ? 2.328 10.336 9.524 1.00 89.56 152 SER A CA 1
ATOM 1229 C C . SER A 1 152 ? 1.905 10.024 10.957 1.00 89.56 152 SER A C 1
ATOM 1231 O O . SER A 1 152 ? 0.720 9.843 11.247 1.00 89.56 152 SER A O 1
ATOM 1233 N N . LYS A 1 153 ? 2.878 10.003 11.879 1.00 85.81 153 LYS A N 1
ATOM 1234 C CA . LYS A 1 153 ? 2.650 9.705 13.304 1.00 85.81 153 LYS A CA 1
ATOM 1235 C C . LYS A 1 153 ? 1.537 10.567 13.913 1.00 85.81 153 LYS A C 1
ATOM 1237 O O . LYS A 1 153 ? 0.661 10.031 14.579 1.00 85.81 153 LYS A O 1
ATOM 1242 N N . GLN A 1 154 ? 1.514 11.871 13.625 1.00 87.19 154 GLN A N 1
ATOM 1243 C CA . GLN A 1 154 ? 0.463 12.784 14.101 1.00 87.19 154 GLN A CA 1
ATOM 1244 C C . GLN A 1 154 ? -0.942 12.344 13.657 1.00 87.19 154 GLN A C 1
ATOM 1246 O O . GLN A 1 154 ? -1.845 12.261 14.484 1.00 87.19 154 GLN A O 1
ATOM 1251 N N . ARG A 1 155 ? -1.130 11.996 12.375 1.00 88.19 155 ARG A N 1
ATOM 1252 C CA . ARG A 1 155 ? -2.432 11.539 11.853 1.00 88.19 155 ARG A CA 1
ATOM 1253 C C . ARG A 1 155 ? -2.850 10.181 12.417 1.00 88.19 155 ARG A C 1
ATOM 1255 O O . ARG A 1 155 ? -4.042 9.937 12.564 1.00 88.19 155 ARG A O 1
ATOM 1262 N N . LEU A 1 156 ? -1.888 9.314 12.738 1.00 88.00 156 LEU A N 1
ATOM 1263 C CA . LEU A 1 156 ? -2.161 8.014 13.349 1.00 88.00 156 LEU A CA 1
ATOM 1264 C C . LEU A 1 156 ? -2.590 8.143 14.818 1.00 88.00 156 LEU A C 1
ATOM 1266 O O . LEU A 1 156 ? -3.567 7.520 15.223 1.00 88.00 156 LEU A O 1
ATOM 1270 N N . LEU A 1 157 ? -1.905 8.989 15.594 1.00 84.62 157 LEU A N 1
ATOM 1271 C CA . LEU A 1 157 ? -2.237 9.257 17.000 1.00 84.62 157 LEU A CA 1
ATOM 1272 C C . LEU A 1 157 ? -3.512 10.107 17.173 1.00 84.62 157 LEU A C 1
ATOM 1274 O O . LEU A 1 157 ? -4.121 10.087 18.235 1.00 84.62 157 LEU A O 1
ATOM 1278 N N . ALA A 1 158 ? -3.957 10.808 16.127 1.00 85.44 158 ALA A N 1
ATOM 1279 C CA . ALA A 1 158 ? -5.237 11.521 16.102 1.00 85.44 158 ALA A CA 1
ATOM 1280 C C . ALA A 1 158 ? -6.465 10.608 15.861 1.00 85.44 158 ALA A C 1
ATOM 1282 O O . ALA A 1 158 ? -7.576 11.108 15.687 1.00 85.44 158 ALA A O 1
ATOM 1283 N N . CYS A 1 159 ? -6.297 9.280 15.808 1.00 86.06 159 CYS A N 1
ATOM 1284 C CA . CYS A 1 159 ? -7.408 8.353 15.586 1.00 86.06 159 CYS A CA 1
ATOM 1285 C C . CYS A 1 159 ? -8.257 8.152 16.856 1.00 86.06 159 CYS A C 1
ATOM 1287 O O . CYS A 1 159 ? -7.777 7.674 17.885 1.00 86.06 159 CYS A O 1
ATOM 1289 N N . SER A 1 160 ? -9.554 8.451 16.750 1.00 84.19 160 SER A N 1
ATOM 1290 C CA . SER A 1 160 ? -10.536 8.300 17.834 1.00 84.19 160 SER A CA 1
ATOM 1291 C C . SER A 1 160 ? -10.735 6.854 18.293 1.00 84.19 160 SER A C 1
ATOM 1293 O O . SER A 1 160 ? -11.072 6.626 19.450 1.00 84.19 160 SER A O 1
ATOM 1295 N N . ASP A 1 161 ? -10.533 5.881 17.402 1.00 88.06 161 ASP A N 1
ATOM 1296 C CA . ASP A 1 161 ? -10.702 4.460 17.688 1.00 88.06 161 ASP A CA 1
ATOM 1297 C C . ASP A 1 161 ? -9.742 3.560 16.882 1.00 88.06 161 ASP A C 1
ATOM 1299 O O . ASP A 1 161 ? -9.179 3.954 15.850 1.00 88.06 161 ASP A O 1
ATOM 1303 N N . TYR A 1 162 ? -9.566 2.316 17.344 1.00 89.00 162 TYR A N 1
ATOM 1304 C CA . TYR A 1 162 ? -8.787 1.290 16.638 1.00 89.00 162 TYR A CA 1
ATOM 1305 C C . TYR A 1 162 ? -9.312 1.006 15.221 1.00 89.00 162 TYR A C 1
ATOM 1307 O O . TYR A 1 162 ? -8.534 0.650 14.335 1.00 89.00 162 TYR A O 1
ATOM 1315 N N . ARG A 1 163 ? -10.613 1.194 14.960 1.00 90.31 163 ARG A N 1
ATOM 1316 C CA . ARG A 1 163 ? -11.193 1.023 13.619 1.00 90.31 163 ARG A CA 1
ATOM 1317 C C . ARG A 1 163 ? -10.631 2.040 12.625 1.00 90.31 163 ARG A C 1
ATOM 1319 O O . ARG A 1 163 ? -10.268 1.672 11.509 1.00 90.31 163 ARG A O 1
ATOM 1326 N N . SER A 1 164 ? -10.551 3.302 13.025 1.00 90.56 164 SER A N 1
ATOM 1327 C CA . SER A 1 164 ? -10.040 4.422 12.233 1.00 90.56 164 SER A CA 1
ATOM 1328 C C . SER A 1 164 ? -8.531 4.315 12.048 1.00 90.56 164 SER A C 1
ATOM 1330 O O . SER A 1 164 ? -8.047 4.465 10.927 1.00 90.56 164 SER A O 1
ATOM 1332 N N . PHE A 1 165 ? -7.817 3.936 13.110 1.00 92.06 165 PHE A N 1
ATOM 1333 C CA . PHE A 1 165 ? -6.386 3.629 13.098 1.00 92.06 165 PHE A CA 1
ATOM 1334 C C . PHE A 1 165 ? -6.039 2.534 12.071 1.00 92.06 165 PHE A C 1
ATOM 1336 O O . PHE A 1 165 ? -5.236 2.759 11.166 1.00 92.06 165 PHE A O 1
ATOM 1343 N N . LEU A 1 166 ? -6.704 1.373 12.136 1.00 93.00 166 LEU A N 1
ATOM 1344 C CA . LEU A 1 166 ? -6.471 0.257 11.207 1.00 93.00 166 LEU A CA 1
ATOM 1345 C C . LEU A 1 166 ? -6.881 0.605 9.765 1.00 93.00 166 LEU A C 1
ATOM 1347 O O . LEU A 1 166 ? -6.183 0.251 8.815 1.00 93.00 166 LEU A O 1
ATOM 1351 N N . ASN A 1 167 ? -7.972 1.356 9.582 1.00 92.31 167 ASN A N 1
ATOM 1352 C CA . ASN A 1 167 ? -8.377 1.850 8.263 1.00 92.31 167 ASN A CA 1
ATOM 1353 C C . ASN A 1 167 ? -7.381 2.869 7.674 1.00 92.31 167 ASN A C 1
ATOM 1355 O O . ASN A 1 167 ? -7.244 2.936 6.451 1.00 92.31 167 ASN A O 1
ATOM 1359 N N . LEU A 1 168 ? -6.695 3.664 8.504 1.00 93.12 168 LEU A N 1
ATOM 1360 C CA . LEU A 1 168 ? -5.659 4.597 8.057 1.00 93.12 168 LEU A CA 1
ATOM 1361 C C . LEU A 1 168 ? -4.401 3.847 7.602 1.00 93.12 168 LEU A C 1
ATOM 1363 O O . LEU A 1 168 ? -3.920 4.113 6.501 1.00 93.12 168 LEU A O 1
ATOM 1367 N N . LEU A 1 169 ? -3.940 2.857 8.380 1.00 93.38 169 LEU A N 1
ATOM 1368 C CA . LEU A 1 169 ? -2.842 1.966 7.978 1.00 93.38 169 LEU A CA 1
ATOM 1369 C C . LEU A 1 169 ? -3.154 1.269 6.646 1.00 93.38 169 LEU A C 1
ATOM 1371 O O . LEU A 1 169 ? -2.361 1.357 5.710 1.00 93.38 169 LEU A O 1
ATOM 1375 N N . LYS A 1 170 ? -4.352 0.682 6.499 1.00 94.06 170 LYS A N 1
ATOM 1376 C CA . LYS A 1 170 ? -4.790 0.068 5.235 1.00 94.06 170 LYS A CA 1
ATOM 1377 C C . LYS A 1 170 ? -4.721 1.037 4.048 1.00 94.06 170 LYS A C 1
ATOM 1379 O O . LYS A 1 170 ? -4.220 0.658 2.991 1.00 94.06 170 LYS A O 1
ATOM 1384 N N . LYS A 1 171 ? -5.198 2.278 4.203 1.00 93.25 171 LYS A N 1
ATOM 1385 C CA . LYS A 1 171 ? -5.126 3.295 3.136 1.00 93.25 171 LYS A CA 1
ATOM 1386 C C . LYS A 1 171 ? -3.682 3.622 2.754 1.00 93.25 171 LYS A C 1
ATOM 1388 O O . LYS A 1 171 ? -3.391 3.759 1.571 1.00 93.25 171 LYS A O 1
ATOM 1393 N N . TRP A 1 172 ? -2.779 3.721 3.727 1.00 94.62 172 TRP A N 1
ATOM 1394 C CA . TRP A 1 172 ? -1.360 3.959 3.462 1.00 94.62 172 TRP A CA 1
ATOM 1395 C C . TRP A 1 172 ? -0.690 2.797 2.722 1.00 94.62 172 TRP A C 1
ATOM 1397 O O . TRP A 1 172 ? 0.068 3.048 1.792 1.00 94.62 172 TRP A O 1
ATOM 1407 N N . LEU A 1 173 ? -1.016 1.544 3.048 1.00 93.62 173 LEU A N 1
ATOM 1408 C CA . LEU A 1 173 ? -0.507 0.366 2.328 1.00 93.62 173 LEU A CA 1
ATOM 1409 C C . LEU A 1 173 ? -1.033 0.290 0.889 1.00 93.62 173 LEU A C 1
ATOM 1411 O O . LEU A 1 173 ? -0.289 -0.059 -0.023 1.00 93.62 173 LEU A O 1
ATOM 1415 N N . GLN A 1 174 ? -2.297 0.662 0.667 1.00 93.38 174 GLN A N 1
ATOM 1416 C CA . GLN A 1 174 ? -2.865 0.761 -0.681 1.00 93.38 174 GLN A CA 1
ATOM 1417 C C . GLN A 1 174 ? -2.156 1.841 -1.514 1.00 93.38 174 GLN A C 1
ATOM 1419 O O . GLN A 1 174 ? -1.856 1.601 -2.680 1.00 93.38 174 GLN A O 1
ATOM 1424 N N . LEU A 1 175 ? -1.829 2.992 -0.914 1.00 93.94 175 LEU A N 1
ATOM 1425 C CA . LEU A 1 175 ? -1.015 4.023 -1.563 1.00 93.94 175 LEU A CA 1
ATOM 1426 C C . LEU A 1 175 ? 0.424 3.550 -1.817 1.00 93.94 175 LEU A C 1
ATOM 1428 O O . LEU A 1 175 ? 0.947 3.804 -2.894 1.00 93.94 175 LEU A O 1
ATOM 1432 N N . LEU A 1 176 ? 1.042 2.823 -0.880 1.00 94.50 176 LEU A N 1
ATOM 1433 C CA . LEU A 1 176 ? 2.384 2.259 -1.052 1.00 94.50 176 LEU A CA 1
ATOM 1434 C C . LEU A 1 176 ? 2.442 1.309 -2.250 1.00 94.50 176 LEU A C 1
ATOM 1436 O O . LEU A 1 176 ? 3.309 1.466 -3.100 1.00 94.50 176 LEU A O 1
ATOM 1440 N N . ALA A 1 177 ? 1.487 0.382 -2.362 1.00 93.19 177 ALA A N 1
ATOM 1441 C CA . ALA A 1 177 ? 1.406 -0.536 -3.496 1.00 93.19 177 ALA A CA 1
ATOM 1442 C C . ALA A 1 177 ? 1.227 0.202 -4.839 1.00 93.19 177 ALA A C 1
ATOM 1444 O O . ALA A 1 177 ? 1.834 -0.181 -5.836 1.00 93.19 177 ALA A O 1
ATOM 1445 N N . MET A 1 178 ? 0.439 1.286 -4.865 1.00 94.25 178 MET A N 1
ATOM 1446 C CA . MET A 1 178 ? 0.289 2.131 -6.057 1.00 94.25 178 MET A CA 1
ATOM 1447 C C . MET A 1 178 ? 1.578 2.883 -6.416 1.00 94.25 178 MET A C 1
ATOM 1449 O O . MET A 1 178 ? 1.903 2.970 -7.596 1.00 94.25 178 MET A O 1
ATOM 1453 N N . VAL A 1 179 ? 2.307 3.406 -5.424 1.00 93.88 179 VAL A N 1
ATOM 1454 C CA . VAL A 1 179 ? 3.594 4.092 -5.630 1.00 93.88 179 VAL A CA 1
ATOM 1455 C C . VAL A 1 179 ? 4.641 3.107 -6.147 1.00 93.88 179 VAL A C 1
ATOM 1457 O O . VAL A 1 179 ? 5.156 3.315 -7.235 1.00 93.88 179 VAL A O 1
ATOM 1460 N N . THR A 1 180 ? 4.849 1.972 -5.473 1.00 92.69 180 THR A N 1
ATOM 1461 C CA . THR A 1 180 ? 5.836 0.961 -5.891 1.00 92.69 180 THR A CA 1
ATOM 1462 C C . 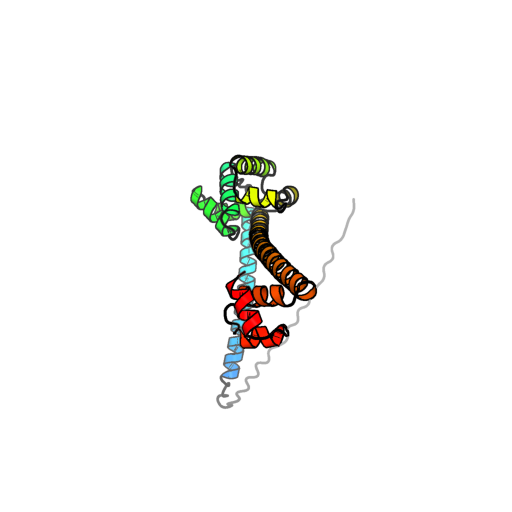THR A 1 180 ? 5.552 0.386 -7.284 1.00 92.69 180 THR A C 1
ATOM 1464 O O . THR A 1 180 ? 6.490 0.142 -8.038 1.00 92.69 180 THR A O 1
ATOM 1467 N N . GLN A 1 181 ? 4.281 0.226 -7.679 1.00 94.69 181 GLN A N 1
ATOM 1468 C CA . GLN A 1 181 ? 3.952 -0.122 -9.067 1.00 94.69 181 GLN A CA 1
ATOM 1469 C C . GLN A 1 181 ? 4.324 1.005 -10.042 1.00 94.69 181 GLN A C 1
ATOM 1471 O O . GLN A 1 181 ? 4.843 0.731 -11.119 1.00 94.69 181 GLN A O 1
ATOM 1476 N N . LYS A 1 182 ? 4.074 2.272 -9.687 1.00 94.50 182 LYS A N 1
ATOM 1477 C CA . LYS A 1 182 ? 4.404 3.416 -10.549 1.00 94.50 182 LYS A CA 1
ATOM 1478 C C . LYS A 1 182 ? 5.904 3.668 -10.665 1.00 94.50 182 LYS A C 1
ATOM 1480 O O . LYS A 1 182 ? 6.337 4.070 -11.739 1.00 94.50 182 LYS A O 1
ATOM 1485 N N . ASP A 1 183 ? 6.681 3.377 -9.629 1.00 93.88 183 ASP A N 1
ATOM 1486 C CA . ASP A 1 183 ? 8.142 3.414 -9.689 1.00 93.88 183 ASP A CA 1
ATOM 1487 C C . ASP A 1 183 ? 8.661 2.358 -10.683 1.00 93.88 183 ASP A C 1
ATOM 1489 O O . ASP A 1 183 ? 9.426 2.692 -11.586 1.00 93.88 183 ASP A O 1
ATOM 1493 N N . ALA A 1 184 ? 8.154 1.120 -10.617 1.00 94.31 184 ALA A N 1
ATOM 1494 C CA . ALA A 1 184 ? 8.497 0.059 -11.571 1.00 94.31 184 ALA A CA 1
ATOM 1495 C C . ALA A 1 184 ? 8.055 0.378 -13.018 1.00 94.31 184 ALA A C 1
ATOM 1497 O O . ALA A 1 184 ? 8.807 0.139 -13.968 1.00 94.31 184 ALA A O 1
ATOM 1498 N N . ASP A 1 185 ? 6.865 0.967 -13.202 1.00 96.06 185 ASP A N 1
ATOM 1499 C CA . ASP A 1 185 ? 6.408 1.461 -14.509 1.00 96.06 185 ASP A CA 1
ATOM 1500 C C . ASP A 1 185 ? 7.370 2.537 -15.063 1.00 96.06 185 ASP A C 1
ATOM 1502 O O . ASP A 1 185 ? 7.683 2.547 -16.256 1.00 96.06 185 ASP A O 1
ATOM 1506 N N . LEU A 1 186 ? 7.849 3.448 -14.204 1.00 95.75 186 LEU A N 1
ATOM 1507 C CA . LEU A 1 186 ? 8.773 4.526 -14.571 1.00 95.75 186 LEU A CA 1
ATOM 1508 C C . LEU A 1 186 ? 10.183 4.015 -14.891 1.00 95.75 186 LEU A C 1
ATOM 1510 O O . LEU A 1 186 ? 10.779 4.499 -15.851 1.00 95.75 186 LEU A O 1
ATOM 1514 N N . GLU A 1 187 ? 10.705 3.034 -14.152 1.00 95.69 187 GLU A N 1
ATOM 1515 C CA . GLU A 1 187 ? 11.988 2.384 -14.459 1.00 95.69 187 GLU A CA 1
ATOM 1516 C C . GLU A 1 187 ? 11.944 1.686 -15.827 1.00 95.69 187 GLU A C 1
ATOM 1518 O O . GLU A 1 187 ? 12.841 1.878 -16.653 1.00 95.69 187 GLU A O 1
ATOM 1523 N N . SER A 1 188 ? 10.859 0.959 -16.121 1.00 96.06 188 SER A N 1
ATOM 1524 C CA . SER A 1 188 ? 10.646 0.320 -17.427 1.00 96.06 188 SER A CA 1
ATOM 1525 C C . SER A 1 188 ? 10.577 1.344 -18.570 1.00 96.06 188 SER A C 1
ATOM 1527 O O . SER A 1 188 ? 11.254 1.192 -19.592 1.00 96.06 188 SER A O 1
ATOM 1529 N N . LEU A 1 189 ? 9.827 2.437 -18.382 1.00 95.94 189 LEU A N 1
ATOM 1530 C CA . LEU A 1 189 ? 9.752 3.531 -19.355 1.00 95.94 189 LEU A CA 1
ATOM 1531 C C . LEU A 1 189 ? 11.089 4.269 -19.519 1.00 95.94 189 LEU A C 1
ATOM 1533 O O . LEU A 1 189 ? 11.412 4.689 -20.631 1.00 95.94 189 LEU A O 1
ATOM 1537 N N . HIS A 1 190 ? 11.885 4.416 -18.455 1.00 96.00 190 HIS A N 1
ATOM 1538 C CA . HIS A 1 190 ? 13.215 5.018 -18.531 1.00 96.00 190 HIS A CA 1
ATOM 1539 C C . HIS A 1 190 ? 14.176 4.141 -19.345 1.00 96.00 190 HIS A C 1
ATOM 1541 O O . HIS A 1 190 ? 14.912 4.680 -20.177 1.00 96.00 190 HIS A O 1
ATOM 1547 N N . LEU A 1 191 ? 14.168 2.819 -19.150 1.00 95.88 191 LEU A N 1
ATOM 1548 C CA . LEU A 1 191 ? 15.016 1.898 -19.912 1.00 95.88 191 LEU A CA 1
ATOM 1549 C C . LEU A 1 191 ? 14.709 1.986 -21.415 1.00 95.88 191 LEU A C 1
ATOM 1551 O O . LEU A 1 191 ? 15.601 2.289 -22.209 1.00 95.88 191 LEU A O 1
ATOM 1555 N N . LEU A 1 192 ? 13.430 1.876 -21.789 1.00 96.19 192 LEU A N 1
ATOM 1556 C CA . LEU A 1 192 ? 12.976 2.036 -23.176 1.00 96.19 192 LEU A CA 1
ATOM 1557 C C . LEU A 1 192 ? 13.341 3.419 -23.755 1.00 96.19 192 LEU A C 1
ATOM 1559 O O . LEU A 1 192 ? 13.688 3.545 -24.929 1.00 96.19 192 LEU A O 1
ATOM 1563 N N . ASN A 1 193 ? 13.300 4.478 -22.940 1.00 95.00 193 ASN A N 1
ATOM 1564 C CA . ASN A 1 193 ? 13.696 5.821 -23.367 1.00 95.00 193 ASN A CA 1
ATOM 1565 C C . ASN A 1 193 ? 15.203 5.930 -23.671 1.00 95.00 193 ASN A C 1
ATOM 1567 O O . ASN A 1 193 ? 15.583 6.688 -24.565 1.00 95.00 193 ASN A O 1
ATOM 1571 N N . VAL A 1 194 ? 16.054 5.181 -22.960 1.00 96.06 194 VAL A N 1
ATOM 1572 C CA . VAL A 1 194 ? 17.499 5.091 -23.231 1.00 96.06 194 VAL A CA 1
ATOM 1573 C C . VAL A 1 194 ? 17.754 4.310 -24.519 1.00 96.06 194 VAL A C 1
ATOM 1575 O O . VAL A 1 194 ? 18.443 4.822 -25.399 1.00 96.06 194 VAL A O 1
ATOM 1578 N N . GLU A 1 195 ? 17.130 3.143 -24.689 1.00 95.38 195 GLU A N 1
ATOM 1579 C CA . GLU A 1 195 ? 17.251 2.322 -25.904 1.00 95.38 195 GLU A CA 1
ATOM 1580 C C . GLU A 1 195 ? 16.834 3.096 -27.166 1.00 95.38 195 GLU A C 1
ATOM 1582 O O . GLU A 1 195 ? 17.575 3.146 -28.152 1.00 95.38 195 GLU A O 1
ATOM 1587 N N . LEU A 1 196 ? 15.688 3.787 -27.121 1.00 94.56 196 LEU A N 1
ATOM 1588 C CA . LEU A 1 196 ? 15.202 4.610 -28.233 1.00 94.56 196 LEU A CA 1
ATOM 1589 C C . LEU A 1 196 ? 16.102 5.826 -28.514 1.00 94.56 196 LEU A C 1
ATOM 1591 O O . LEU A 1 196 ? 16.266 6.205 -29.675 1.00 94.56 196 LEU A O 1
ATOM 1595 N N . LYS A 1 197 ? 16.721 6.428 -27.487 1.00 95.25 197 LYS A N 1
ATOM 1596 C CA . LYS A 1 197 ? 17.735 7.484 -27.669 1.00 95.25 197 LYS A CA 1
ATOM 1597 C C . LYS A 1 197 ? 18.999 6.942 -28.326 1.00 95.25 197 LYS A C 1
ATOM 1599 O O . LYS A 1 197 ? 19.538 7.596 -29.217 1.00 95.25 197 LYS A O 1
ATOM 1604 N N . GLU A 1 198 ? 19.463 5.758 -27.936 1.00 94.06 198 GLU A N 1
ATOM 1605 C CA . GLU A 1 198 ? 20.601 5.111 -28.587 1.00 94.06 198 GLU A CA 1
ATOM 1606 C C . GLU A 1 198 ? 20.306 4.773 -30.050 1.00 94.06 198 GLU A C 1
ATOM 1608 O O . GLU A 1 198 ? 21.110 5.112 -30.918 1.00 94.06 198 GLU A O 1
ATOM 1613 N N . GLU A 1 199 ? 19.148 4.185 -30.359 1.00 93.12 199 GLU A N 1
ATOM 1614 C CA . GLU A 1 199 ? 18.737 3.959 -31.747 1.00 93.12 199 GLU A CA 1
ATOM 1615 C C . GLU A 1 199 ? 18.676 5.258 -32.555 1.00 93.12 199 GLU A C 1
ATOM 1617 O O . GLU A 1 199 ? 19.189 5.310 -33.676 1.00 93.12 199 GLU A O 1
ATOM 1622 N N . LEU A 1 200 ? 18.064 6.310 -32.003 1.00 92.88 200 LEU A N 1
ATOM 1623 C CA . LEU A 1 200 ? 17.941 7.606 -32.666 1.00 92.88 200 LEU A CA 1
ATOM 1624 C C . LEU A 1 200 ? 19.318 8.234 -32.916 1.00 92.88 200 LEU A C 1
ATOM 1626 O O . LEU A 1 200 ? 19.553 8.758 -34.006 1.00 92.88 200 LEU A O 1
ATOM 1630 N N . ASN A 1 201 ? 20.253 8.124 -31.969 1.00 91.50 201 ASN A N 1
ATOM 1631 C CA . ASN A 1 201 ? 21.631 8.597 -32.119 1.00 91.50 201 ASN A CA 1
ATOM 1632 C C . ASN A 1 201 ? 22.415 7.793 -33.171 1.00 91.50 201 ASN A C 1
ATOM 1634 O O . ASN A 1 201 ? 23.106 8.389 -34.004 1.00 91.50 201 ASN A O 1
ATOM 1638 N N . ARG A 1 202 ? 22.274 6.457 -33.187 1.00 87.25 202 ARG A N 1
ATOM 1639 C CA . ARG A 1 202 ? 22.875 5.571 -34.204 1.00 87.25 202 ARG A CA 1
ATOM 1640 C C . ARG A 1 202 ? 22.350 5.936 -35.600 1.00 87.25 202 ARG A C 1
ATOM 1642 O O . ARG A 1 202 ? 23.135 6.266 -36.486 1.00 87.25 202 ARG A O 1
ATOM 1649 N N . LYS A 1 203 ? 21.023 6.006 -35.767 1.00 86.00 203 LYS A N 1
ATOM 1650 C CA . LYS A 1 203 ? 20.348 6.374 -37.029 1.00 86.00 203 LYS A CA 1
ATOM 1651 C C . LYS A 1 203 ? 20.698 7.800 -37.481 1.00 86.00 203 LYS A C 1
ATOM 1653 O O . LYS A 1 203 ? 20.943 8.018 -38.666 1.00 86.00 203 LYS A O 1
ATOM 1658 N N . SER A 1 204 ? 20.808 8.758 -36.557 1.00 87.50 204 SER A N 1
ATOM 1659 C CA . SER A 1 204 ? 21.217 10.140 -36.864 1.00 87.50 204 SER A CA 1
ATOM 1660 C C . SER A 1 204 ? 22.677 10.232 -37.313 1.00 87.50 204 SER A C 1
ATOM 1662 O O . SER A 1 204 ? 22.971 10.920 -38.289 1.00 87.50 204 SER A O 1
ATOM 1664 N N . SER A 1 205 ? 23.583 9.489 -36.669 1.00 82.44 205 SER A N 1
ATOM 1665 C CA . SER A 1 205 ? 24.987 9.381 -37.092 1.00 82.44 205 SER A CA 1
ATOM 1666 C C . SER A 1 205 ? 25.110 8.773 -38.493 1.00 82.44 205 SER A C 1
ATOM 1668 O O . SER A 1 205 ? 25.838 9.305 -39.330 1.00 82.44 205 SER A O 1
ATOM 1670 N N . CYS A 1 206 ? 24.339 7.724 -38.798 1.00 77.25 206 CYS A N 1
ATOM 1671 C CA . CYS A 1 206 ? 24.267 7.159 -40.147 1.00 77.25 206 CYS A CA 1
ATOM 1672 C C . CYS A 1 206 ? 23.750 8.185 -41.171 1.00 77.25 206 CYS A C 1
ATOM 1674 O O . CYS A 1 206 ? 24.349 8.337 -42.232 1.00 77.25 206 CYS A O 1
ATOM 1676 N N . LEU A 1 207 ? 22.696 8.947 -40.853 1.00 80.94 207 LEU A N 1
ATOM 1677 C CA . LEU A 1 207 ? 22.174 10.003 -41.731 1.00 80.94 207 LEU A CA 1
ATOM 1678 C C . LEU A 1 207 ? 23.167 11.159 -41.952 1.00 80.94 207 LEU A C 1
ATOM 1680 O O . LEU A 1 207 ? 23.193 11.728 -43.042 1.00 80.94 207 LEU A O 1
ATOM 1684 N N . LEU A 1 208 ? 23.999 11.499 -40.962 1.00 78.38 208 LEU A N 1
ATOM 1685 C CA . LEU A 1 208 ? 25.089 12.468 -41.128 1.00 78.38 208 LEU A CA 1
ATOM 1686 C C . LEU A 1 208 ? 26.184 11.925 -42.054 1.00 78.38 208 LEU A C 1
ATOM 1688 O O . LEU A 1 208 ? 26.547 12.602 -43.014 1.00 78.38 208 LEU A O 1
ATOM 1692 N N . MET A 1 209 ? 26.626 10.680 -41.848 1.00 72.12 209 MET A N 1
ATOM 1693 C CA . MET A 1 209 ? 27.586 10.004 -42.735 1.00 72.12 209 MET A CA 1
ATOM 1694 C C . MET A 1 209 ? 27.066 9.884 -44.177 1.00 72.12 209 MET A C 1
ATOM 1696 O O . MET A 1 209 ? 27.834 10.033 -45.121 1.00 72.12 209 MET A O 1
ATOM 1700 N N . ILE A 1 210 ? 25.758 9.683 -44.364 1.00 71.44 210 ILE A N 1
ATOM 1701 C CA . ILE A 1 210 ? 25.098 9.666 -45.680 1.00 71.44 210 ILE A CA 1
ATOM 1702 C C . ILE A 1 210 ? 25.069 11.060 -46.332 1.00 71.44 210 ILE A C 1
ATOM 1704 O O . ILE A 1 210 ? 25.217 11.168 -47.547 1.00 71.44 210 ILE A O 1
ATOM 1708 N N . LYS A 1 211 ? 24.887 12.131 -45.546 1.00 72.69 211 LYS A N 1
ATOM 1709 C CA . LYS A 1 211 ? 24.853 13.520 -46.042 1.00 72.69 211 LYS A CA 1
ATOM 1710 C C . LYS A 1 211 ? 26.235 14.120 -46.319 1.00 72.69 211 LYS A C 1
ATOM 1712 O O . LYS A 1 211 ? 26.319 15.056 -47.107 1.00 72.69 211 LYS A O 1
ATOM 1717 N N . GLN A 1 212 ? 27.280 13.642 -45.643 1.00 74.12 212 GLN A N 1
ATOM 1718 C CA . GLN A 1 212 ? 28.632 14.220 -45.689 1.00 74.12 212 GLN A CA 1
ATOM 1719 C C . GLN A 1 212 ? 29.675 13.313 -46.367 1.00 74.12 212 GL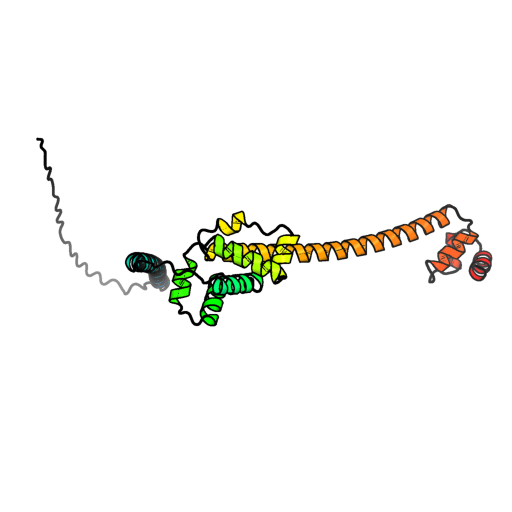N A C 1
ATOM 1721 O O . GLN A 1 212 ? 30.725 13.801 -46.779 1.00 74.12 212 GLN A O 1
ATOM 1726 N N . GLY A 1 213 ? 29.420 12.006 -46.473 1.00 69.69 213 GLY A N 1
ATOM 1727 C CA . GLY A 1 213 ? 30.352 11.033 -47.041 1.00 69.69 213 GLY A CA 1
ATOM 1728 C C . GLY A 1 213 ? 30.352 10.984 -48.571 1.00 69.69 213 GLY A C 1
ATOM 1729 O O . GLY A 1 213 ? 29.382 11.352 -49.233 1.00 69.69 213 GLY A O 1
ATOM 1730 N N . GLU A 1 214 ? 31.438 10.460 -49.149 1.00 74.75 214 GLU A N 1
ATOM 1731 C CA . GLU A 1 214 ? 31.465 10.144 -50.578 1.00 74.75 214 GLU A CA 1
ATOM 1732 C C . GLU A 1 214 ? 30.385 9.106 -50.952 1.00 74.75 214 GLU A C 1
ATOM 1734 O O . GLU A 1 214 ? 30.107 8.182 -50.179 1.00 74.75 214 GLU A O 1
ATOM 1739 N N . PRO A 1 215 ? 29.889 9.120 -52.205 1.00 78.56 215 PRO A N 1
ATOM 1740 C CA . PRO A 1 215 ? 29.058 8.045 -52.753 1.00 78.56 215 PRO A CA 1
ATOM 1741 C C . PRO A 1 215 ? 29.629 6.628 -52.529 1.00 78.56 215 PRO A C 1
ATOM 1743 O O . PRO A 1 215 ? 28.890 5.656 -52.396 1.00 78.56 215 PRO A O 1
ATOM 1746 N N . LYS A 1 216 ? 30.956 6.482 -52.443 1.00 79.19 216 LYS A N 1
ATOM 1747 C CA . LYS A 1 216 ? 31.616 5.192 -52.188 1.00 79.19 216 LYS A CA 1
ATOM 1748 C C . LYS A 1 216 ? 31.381 4.670 -50.765 1.00 79.19 216 LYS A C 1
ATOM 1750 O O . LYS A 1 216 ? 31.117 3.482 -50.605 1.00 79.19 216 LYS A O 1
ATOM 1755 N N . THR A 1 217 ? 31.451 5.529 -49.744 1.00 77.44 217 THR A N 1
ATOM 1756 C CA . THR A 1 217 ? 31.247 5.125 -48.340 1.00 77.44 217 THR A CA 1
ATOM 1757 C C . THR A 1 217 ? 29.762 4.988 -48.008 1.00 77.44 217 THR A C 1
ATOM 1759 O O . THR A 1 217 ? 29.373 4.047 -47.318 1.00 77.44 217 THR A O 1
ATOM 1762 N N . HIS A 1 218 ? 28.910 5.839 -48.590 1.00 80.81 218 HIS A N 1
ATOM 1763 C CA . HIS A 1 218 ? 27.452 5.697 -48.529 1.00 80.81 218 HIS A CA 1
ATOM 1764 C C . HIS A 1 218 ? 26.988 4.334 -49.092 1.00 80.81 218 HIS A C 1
ATOM 1766 O O . HIS A 1 218 ? 26.154 3.664 -48.481 1.00 80.81 218 HIS A O 1
ATOM 1772 N N . ALA A 1 219 ? 27.577 3.858 -50.196 1.00 82.00 219 ALA A N 1
ATOM 1773 C CA . ALA A 1 219 ? 27.256 2.544 -50.758 1.00 82.00 219 ALA A CA 1
ATOM 1774 C C . ALA A 1 219 ? 27.581 1.365 -49.812 1.00 82.00 219 ALA A C 1
ATOM 1776 O O . ALA A 1 219 ? 26.806 0.409 -49.753 1.00 82.00 219 ALA A O 1
ATOM 1777 N N . ALA A 1 220 ? 28.679 1.443 -49.050 1.00 81.69 220 ALA A N 1
ATOM 1778 C CA . ALA A 1 220 ? 29.028 0.448 -48.032 1.00 81.69 220 ALA A CA 1
ATOM 1779 C C . ALA A 1 220 ? 28.075 0.501 -46.822 1.00 81.69 220 ALA A C 1
ATOM 1781 O O . ALA A 1 220 ? 27.546 -0.530 -46.404 1.00 81.69 220 ALA A O 1
ATOM 1782 N N . LEU A 1 221 ? 27.775 1.706 -46.318 1.00 80.00 221 LEU A N 1
ATOM 1783 C CA . LEU A 1 221 ? 26.836 1.915 -45.209 1.00 80.00 221 LEU A CA 1
ATOM 1784 C C . LEU A 1 221 ? 25.439 1.355 -45.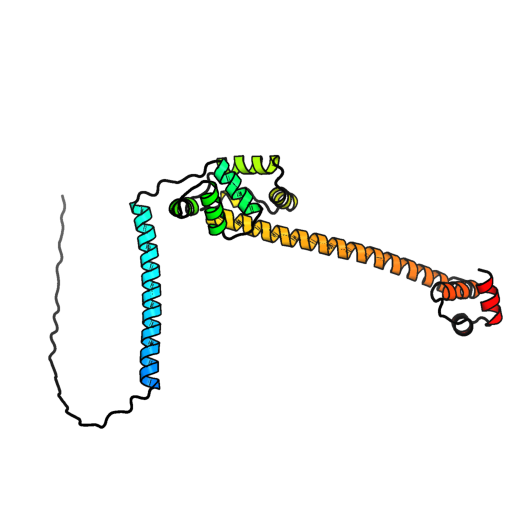511 1.00 80.00 221 LEU A C 1
ATOM 1786 O O . LEU A 1 221 ? 24.898 0.614 -44.694 1.00 80.00 221 LEU A O 1
ATOM 1790 N N . LEU A 1 222 ? 24.879 1.617 -46.700 1.00 81.69 222 LEU A N 1
ATOM 1791 C CA . LEU A 1 222 ? 23.574 1.060 -47.085 1.00 81.69 222 LEU A CA 1
ATOM 1792 C C . LEU A 1 222 ? 23.554 -0.472 -47.089 1.00 81.69 222 LEU A C 1
ATOM 1794 O O . LEU A 1 222 ? 22.529 -1.063 -46.754 1.00 81.69 222 LEU A O 1
ATOM 1798 N N . LYS A 1 223 ? 24.663 -1.129 -47.455 1.00 86.31 223 LYS A N 1
ATOM 1799 C CA . LYS A 1 223 ? 24.727 -2.596 -47.456 1.00 86.31 223 LYS A CA 1
ATOM 1800 C C . LYS A 1 223 ? 24.857 -3.184 -46.052 1.00 86.31 223 LYS A C 1
ATOM 1802 O O . LYS A 1 223 ? 24.336 -4.271 -45.815 1.00 86.31 223 LYS A O 1
ATOM 1807 N N . LYS A 1 224 ? 25.520 -2.468 -45.140 1.00 83.56 224 LYS A N 1
ATOM 1808 C CA . LYS A 1 224 ? 25.659 -2.848 -43.731 1.00 83.56 224 LYS A CA 1
ATOM 1809 C C . LYS A 1 224 ? 24.340 -2.697 -42.968 1.00 83.56 224 LYS A C 1
ATOM 1811 O O . LYS A 1 224 ? 23.902 -3.647 -42.330 1.00 83.56 224 LYS A O 1
ATOM 1816 N N . GLU A 1 225 ? 23.698 -1.535 -43.078 1.00 80.00 225 GLU A N 1
ATOM 1817 C CA . GLU A 1 225 ? 22.457 -1.226 -42.350 1.00 80.00 225 GLU A CA 1
ATOM 1818 C C . GLU A 1 225 ? 21.218 -1.890 -42.979 1.00 80.00 225 GLU A C 1
ATOM 1820 O O . GLU A 1 225 ? 20.237 -2.152 -42.287 1.00 80.00 225 GLU A O 1
ATOM 1825 N N . ILE A 1 226 ? 21.249 -2.204 -44.283 1.00 84.44 226 ILE A N 1
ATOM 1826 C CA . ILE A 1 226 ? 20.171 -2.925 -44.979 1.00 84.44 226 ILE A CA 1
ATOM 1827 C C . ILE A 1 226 ? 20.754 -4.117 -45.770 1.00 84.44 226 ILE A C 1
ATOM 1829 O O . ILE A 1 226 ? 20.872 -4.061 -47.001 1.00 84.44 226 ILE A O 1
ATOM 1833 N N . PRO A 1 227 ? 21.084 -5.249 -45.109 1.00 84.06 227 PRO A N 1
ATOM 1834 C CA . PRO A 1 227 ? 21.693 -6.413 -45.764 1.00 84.06 227 PRO A CA 1
ATOM 1835 C C . PRO A 1 227 ? 20.856 -7.017 -46.899 1.00 84.06 227 PRO A C 1
ATOM 1837 O O . PRO A 1 227 ? 21.413 -7.574 -47.847 1.00 84.06 227 PRO A O 1
ATOM 1840 N N . SER A 1 228 ? 19.530 -6.866 -46.861 1.00 88.00 228 SER A N 1
ATOM 1841 C CA . SER A 1 228 ? 18.607 -7.288 -47.925 1.00 88.00 228 SER A CA 1
ATOM 1842 C C . SER A 1 228 ? 18.650 -6.398 -49.177 1.00 88.00 228 SER A C 1
ATOM 1844 O O . SER A 1 228 ? 18.166 -6.800 -50.237 1.00 88.00 228 SER A O 1
ATOM 1846 N N . MET A 1 229 ? 19.249 -5.203 -49.108 1.00 85.81 229 MET A N 1
ATOM 1847 C CA . MET A 1 229 ? 19.309 -4.280 -50.237 1.00 85.81 229 MET A CA 1
ATOM 1848 C C . MET A 1 229 ? 20.231 -4.824 -51.338 1.00 85.81 229 MET A C 1
ATOM 1850 O O . MET A 1 229 ? 21.366 -5.260 -51.102 1.00 85.81 229 MET A O 1
ATOM 1854 N N . THR A 1 230 ? 19.737 -4.817 -52.578 1.00 89.75 230 THR A N 1
ATOM 1855 C CA . THR A 1 230 ? 20.496 -5.324 -53.730 1.00 89.75 230 THR A CA 1
ATOM 1856 C C . THR A 1 230 ? 21.503 -4.289 -54.229 1.00 89.75 230 THR A C 1
ATOM 1858 O O . THR A 1 230 ? 21.224 -3.090 -54.245 1.00 89.75 230 THR A O 1
ATOM 1861 N N . TYR A 1 231 ? 22.641 -4.748 -54.761 1.00 87.31 231 TYR A N 1
ATOM 1862 C CA . TYR A 1 231 ? 23.647 -3.882 -55.396 1.00 87.31 231 TYR A CA 1
ATOM 1863 C C . TYR A 1 231 ? 23.064 -2.974 -56.506 1.00 87.31 231 TYR A C 1
ATOM 1865 O O . TYR A 1 231 ? 23.592 -1.893 -56.754 1.00 87.31 231 TYR A O 1
ATOM 1873 N N . LYS A 1 232 ? 21.958 -3.374 -57.163 1.00 88.06 232 LYS A N 1
ATOM 1874 C CA . LYS A 1 232 ? 21.233 -2.549 -58.154 1.00 88.06 232 LYS A CA 1
ATOM 1875 C C . LYS A 1 232 ? 20.427 -1.419 -57.494 1.00 88.06 232 LYS A C 1
ATOM 1877 O O . LYS A 1 232 ? 20.393 -0.315 -58.030 1.00 88.06 232 LYS A O 1
ATOM 1882 N N . ALA A 1 233 ? 19.804 -1.675 -56.343 1.00 85.38 233 ALA A N 1
ATOM 1883 C CA . ALA A 1 233 ? 19.096 -0.652 -55.575 1.00 85.38 233 ALA A CA 1
ATOM 1884 C C . ALA A 1 233 ? 20.075 0.362 -54.956 1.00 85.38 233 ALA A C 1
ATOM 1886 O O . ALA A 1 233 ? 19.858 1.562 -55.095 1.00 85.38 233 ALA A O 1
ATOM 1887 N N . ILE A 1 234 ? 21.186 -0.107 -54.371 1.00 85.06 234 ILE A N 1
ATOM 1888 C CA . ILE A 1 234 ? 22.256 0.754 -53.826 1.00 85.06 234 ILE A CA 1
ATOM 1889 C C . ILE A 1 234 ? 22.864 1.621 -54.940 1.00 85.06 234 ILE A C 1
ATOM 1891 O O . ILE A 1 234 ? 22.955 2.835 -54.800 1.00 85.06 234 ILE A O 1
ATOM 1895 N N . SER A 1 235 ? 23.186 1.025 -56.094 1.00 85.94 235 SER A N 1
ATOM 1896 C CA . SER A 1 235 ? 23.641 1.747 -57.294 1.00 85.94 235 SER A CA 1
ATOM 1897 C C . SER A 1 235 ? 22.703 2.897 -57.691 1.00 85.94 235 SER A C 1
ATOM 1899 O O . SER A 1 235 ? 23.173 4.011 -57.915 1.00 85.94 235 SER A O 1
ATOM 1901 N N . LYS A 1 236 ? 21.379 2.673 -57.697 1.00 86.19 236 LYS A N 1
ATOM 1902 C CA . LYS A 1 236 ? 20.394 3.730 -57.985 1.00 86.19 236 LYS A CA 1
ATOM 1903 C C . LYS A 1 236 ? 20.302 4.785 -56.873 1.00 86.19 236 LYS A C 1
ATOM 1905 O O . LYS A 1 236 ? 20.158 5.960 -57.188 1.00 86.19 236 LYS A O 1
ATOM 1910 N N . ALA A 1 237 ? 20.372 4.386 -55.603 1.00 80.38 237 ALA A N 1
ATOM 1911 C CA . ALA A 1 237 ? 20.251 5.294 -54.458 1.00 80.38 237 ALA A CA 1
ATOM 1912 C C . ALA A 1 237 ? 21.458 6.236 -54.292 1.00 80.38 237 ALA A C 1
ATOM 1914 O O . ALA A 1 237 ? 21.314 7.320 -53.735 1.00 80.38 237 ALA A O 1
ATOM 1915 N N . VAL A 1 238 ? 22.636 5.824 -54.775 1.00 84.25 238 VAL A N 1
ATOM 1916 C CA . VAL A 1 238 ? 23.917 6.503 -54.511 1.00 84.25 238 VAL A CA 1
ATOM 1917 C C . VAL A 1 238 ? 24.575 7.071 -55.785 1.00 84.25 238 VAL A C 1
ATOM 1919 O O . VAL A 1 238 ? 25.646 7.666 -55.728 1.00 84.25 238 VAL A O 1
ATOM 1922 N N . GLY A 1 239 ? 23.949 6.910 -56.957 1.00 82.06 239 GLY A N 1
ATOM 1923 C CA . GLY A 1 239 ? 24.429 7.488 -58.224 1.00 82.06 239 GLY A CA 1
ATOM 1924 C C . GLY A 1 239 ? 25.693 6.837 -58.808 1.00 82.06 239 GLY A C 1
ATOM 1925 O O . GLY A 1 239 ? 26.295 7.378 -59.731 1.00 82.06 239 GLY A O 1
ATOM 1926 N N . LEU A 1 240 ? 26.103 5.673 -58.294 1.00 85.25 240 LEU A N 1
ATOM 1927 C CA . LEU A 1 240 ? 27.280 4.926 -58.748 1.00 85.25 240 LEU A CA 1
ATOM 1928 C C . LEU A 1 240 ? 26.895 3.723 -59.614 1.00 85.25 240 LEU A C 1
ATOM 1930 O O . LEU A 1 240 ? 25.828 3.135 -59.447 1.00 85.25 240 LEU A O 1
ATOM 1934 N N . SER A 1 241 ? 27.797 3.279 -60.497 1.00 87.69 241 SER A N 1
ATOM 1935 C CA . SER A 1 241 ? 27.584 2.048 -61.273 1.00 87.69 241 SER A CA 1
ATOM 1936 C C . SER A 1 241 ? 27.543 0.807 -60.365 1.00 87.69 241 SER A C 1
ATOM 1938 O O . SER A 1 241 ? 28.282 0.722 -59.381 1.00 87.69 241 SER A O 1
ATOM 1940 N N . ARG A 1 242 ? 26.735 -0.203 -60.722 1.00 88.12 242 ARG A N 1
ATOM 1941 C CA . ARG A 1 242 ? 26.648 -1.483 -59.986 1.00 88.12 242 ARG A CA 1
ATOM 1942 C C . ARG A 1 242 ? 28.018 -2.150 -59.786 1.00 88.12 242 ARG A C 1
ATOM 1944 O O . ARG A 1 242 ? 28.244 -2.746 -58.738 1.00 88.12 242 ARG A O 1
ATOM 1951 N N . GLN A 1 243 ? 28.918 -2.047 -60.767 1.00 86.31 243 GLN A N 1
ATOM 1952 C CA . GLN A 1 243 ? 30.272 -2.608 -60.688 1.00 86.31 243 GLN A CA 1
ATOM 1953 C C . GLN A 1 243 ? 31.149 -1.833 -59.696 1.00 86.31 243 GLN A C 1
ATOM 1955 O O . GLN A 1 243 ? 31.857 -2.445 -58.900 1.00 86.31 243 GLN A O 1
ATOM 1960 N N . THR A 1 244 ? 31.067 -0.497 -59.696 1.00 81.88 244 THR A N 1
ATOM 1961 C CA . THR A 1 244 ? 31.780 0.361 -58.736 1.00 81.88 244 THR A CA 1
ATOM 1962 C C . THR A 1 244 ? 31.308 0.100 -57.307 1.00 81.88 244 THR A C 1
ATOM 1964 O O . THR A 1 244 ? 32.142 -0.002 -56.410 1.00 81.88 244 THR A O 1
ATOM 1967 N N . VAL A 1 245 ? 29.989 -0.043 -57.121 1.00 83.38 245 VAL A N 1
ATOM 1968 C CA . VAL A 1 245 ? 29.343 -0.342 -55.835 1.00 83.38 245 VAL A CA 1
ATOM 1969 C C . VAL A 1 245 ? 29.776 -1.705 -55.295 1.00 83.38 245 VAL A C 1
ATOM 1971 O O . VAL A 1 245 ? 30.227 -1.765 -54.158 1.00 83.38 245 VAL A O 1
ATOM 1974 N N . ALA A 1 246 ? 29.727 -2.773 -56.103 1.00 84.81 246 ALA A N 1
ATOM 1975 C CA . ALA A 1 246 ? 30.231 -4.088 -55.690 1.00 84.81 246 ALA A CA 1
ATOM 1976 C C . ALA A 1 246 ? 31.716 -4.022 -55.295 1.00 84.81 246 ALA A C 1
ATOM 1978 O O . ALA A 1 246 ? 32.066 -4.283 -54.152 1.00 84.81 246 ALA A O 1
ATOM 1979 N N . LYS A 1 247 ? 32.576 -3.492 -56.176 1.00 85.81 247 LYS A N 1
ATOM 1980 C CA . LYS A 1 247 ? 34.029 -3.366 -55.949 1.00 85.81 247 LYS A CA 1
ATOM 1981 C C . LYS A 1 247 ? 34.431 -2.527 -54.718 1.00 85.81 247 LYS A C 1
ATOM 1983 O O . LYS A 1 247 ? 35.596 -2.589 -54.331 1.00 85.81 247 LYS A O 1
ATOM 1988 N N . HIS A 1 248 ? 33.528 -1.727 -54.143 1.00 79.88 248 HIS A N 1
ATOM 1989 C CA . HIS A 1 248 ? 33.765 -0.978 -52.898 1.00 79.88 248 HIS A CA 1
ATOM 1990 C C . HIS A 1 248 ? 33.124 -1.622 -51.667 1.00 79.88 248 HIS A C 1
ATOM 1992 O O . HIS A 1 248 ? 33.738 -1.585 -50.610 1.00 79.88 248 HIS A O 1
ATOM 1998 N N . ILE A 1 249 ? 31.938 -2.227 -51.795 1.00 82.69 249 ILE A N 1
ATOM 1999 C CA . ILE A 1 249 ? 31.324 -3.029 -50.725 1.00 82.69 249 ILE A CA 1
ATOM 2000 C C . ILE A 1 249 ? 32.200 -4.244 -50.419 1.00 82.69 249 ILE A C 1
ATOM 2002 O O . ILE A 1 249 ? 32.545 -4.480 -49.271 1.00 82.69 249 ILE A O 1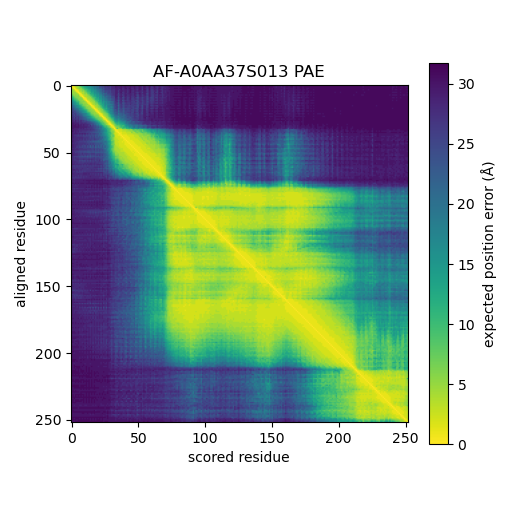
ATOM 2006 N N . ASP A 1 250 ? 32.636 -4.966 -51.450 1.00 79.12 250 ASP A N 1
ATOM 2007 C CA . ASP A 1 250 ? 33.416 -6.202 -51.336 1.00 79.12 250 ASP A CA 1
ATOM 2008 C C . ASP A 1 250 ? 34.908 -5.922 -50.978 1.00 79.12 250 ASP A C 1
ATOM 2010 O O . ASP A 1 250 ? 35.799 -6.728 -51.250 1.00 79.12 250 ASP A O 1
ATOM 2014 N N . LYS A 1 251 ? 35.190 -4.732 -50.422 1.00 70.44 251 LYS A N 1
ATOM 2015 C CA . LYS A 1 251 ? 36.508 -4.190 -50.045 1.00 70.44 251 LYS A CA 1
ATOM 2016 C C . LYS A 1 251 ? 36.510 -3.391 -48.727 1.00 70.44 251 LYS A C 1
ATOM 2018 O O . LYS A 1 251 ? 37.577 -2.889 -48.365 1.00 70.44 251 LYS A O 1
ATOM 2023 N N . ALA A 1 252 ? 35.360 -3.225 -48.072 1.00 59.44 252 ALA A N 1
ATOM 2024 C CA . ALA A 1 252 ? 35.152 -2.353 -46.911 1.00 59.44 252 ALA A CA 1
ATOM 2025 C C . ALA A 1 252 ? 34.663 -3.134 -45.681 1.00 59.44 252 ALA A C 1
ATOM 2027 O O . ALA A 1 252 ? 34.900 -2.620 -44.566 1.00 59.44 252 ALA A O 1
#

Solvent-accessible surface area (backbone atoms only — not comparable to full-atom values): 14710 Å² total; per-residue (Å²): 131,82,89,88,80,89,83,83,89,79,88,86,87,86,87,82,83,88,78,88,74,85,73,86,69,93,65,72,86,72,80,72,48,66,68,60,55,50,51,51,52,52,50,51,56,51,48,51,51,51,50,53,52,50,51,57,48,50,52,52,49,52,58,44,53,49,42,63,72,68,56,70,72,84,65,72,73,52,64,65,56,46,39,51,40,50,50,47,40,62,75,45,80,59,59,45,70,58,46,43,48,52,44,26,60,74,71,73,49,55,77,64,52,46,69,50,37,45,67,39,49,73,57,65,64,53,55,51,53,37,51,54,48,43,58,72,72,57,39,66,55,60,53,50,29,54,77,69,64,63,62,51,70,70,69,53,68,67,28,73,18,41,45,54,36,43,49,48,49,27,53,44,51,54,50,46,55,54,46,58,51,50,52,53,54,49,51,54,52,49,52,54,52,50,54,53,48,50,50,50,51,52,54,49,51,51,52,47,46,56,75,72,45,55,56,67,56,37,43,36,48,51,43,68,80,35,69,87,58,48,59,66,57,46,17,66,76,45,78,42,54,47,67,60,43,47,67,42,44,84,71,109

pLDDT: mean 80.71, std 14.67, range [41.16, 96.19]

Mean predicted aligned error: 17.19 Å